Protein AF-A0A150R0M4-F1 (afdb_monomer_lite)

Secondary structure (DSSP, 8-state):
---HHHHHHHHTSTT--TTB--TT--STTHHHHHHHHHHHHHHHHHSTTGGGS-EEE---BS--TTSS-B-HHHHS-S--EE-TTS-EEESSHHHHSSSS-TTS-TTTTTS---TTS--TT-SSTTS------EEE--B-TTSSB--TTTTHHHHB---SSSTT---EEEESS--------SS--TT-SS-SEE-S-SB---B-S---SPPTT--BTTTTTEEEEE-EEES--

Foldseek 3Di:
DADLVLQCVQCVHNLGQFLAQLSPPDDFQSQFVSVQQSLLVLLCVLPNPRSVFRKGWQAWAPQHNVGHTGFSLVPFAFDQFAAPVRWTQEHGLVQPLDLFRVPTDPVQRQFPDHNNRHGQQCNDVVDHGWFAFWEFRCAASSRGHPDNLQRQNSSRDQDQDCPSHFHFTATSGADDDDDDDDRAGRSGRRGHGTAQAGHRHAGTHCPAQADPSGHTRHRHGHRHHTDMHGNVD

Sequence (233 aa):
MTSLAAMRELSGSQDGFGGDLRFGETGAGAGLRGADKICATIAEKSMPGAGSKTWRAFLSAAAGEDGKQVDAIDRIGEGPWYDRLGRLVASNKDELIGERPSGADDAIADDLPNEDGVPNQQPDPSQPKVDNHDTLTGSNQQGRLSGPTATCNDWTSASGDRSSGKPRLGHSWPRNFGGGGGDFNMAHWMSAHDAAGCSPSVNLVDAGGPQQGATGVGSGGGYGGIYCFALTP

pLDDT: mean 94.26, std 8.08, range [46.19, 98.94]

Structure (mmCIF, N/CA/C/O backbone):
data_AF-A0A150R0M4-F1
#
_entry.id   AF-A0A150R0M4-F1
#
loop_
_atom_site.group_PDB
_atom_site.id
_atom_site.type_symbol
_atom_site.label_atom_id
_atom_site.label_alt_id
_atom_site.label_comp_id
_atom_site.label_asym_id
_atom_site.label_entity_id
_atom_site.label_seq_id
_atom_site.pdbx_PDB_ins_code
_atom_site.Cartn_x
_atom_site.Cartn_y
_atom_site.Cartn_z
_atom_site.occupancy
_atom_site.B_iso_or_equiv
_atom_site.auth_seq_id
_atom_site.auth_comp_id
_atom_site.auth_asym_id
_atom_site.auth_atom_id
_atom_site.pdbx_PDB_model_num
ATOM 1 N N . MET A 1 1 ? -0.094 -3.551 -6.721 1.00 94.06 1 MET A N 1
ATOM 2 C CA . MET A 1 1 ? 0.352 -2.387 -5.915 1.00 94.06 1 MET A CA 1
ATOM 3 C C . MET A 1 1 ? -0.225 -1.117 -6.513 1.00 94.06 1 MET A C 1
ATOM 5 O O . MET A 1 1 ? -0.672 -1.186 -7.644 1.00 94.06 1 MET A O 1
ATOM 9 N N . THR A 1 2 ? -0.241 0.002 -5.796 1.00 97.69 2 THR A N 1
ATOM 10 C CA . THR A 1 2 ? -0.550 1.325 -6.361 1.00 97.69 2 THR A CA 1
ATOM 11 C C . THR A 1 2 ? 0.706 2.009 -6.900 1.00 97.69 2 THR A C 1
ATOM 13 O O . THR A 1 2 ? 1.752 1.921 -6.269 1.00 97.69 2 THR A O 1
ATOM 16 N N . SER A 1 3 ? 0.617 2.707 -8.032 1.00 97.06 3 SER A N 1
ATOM 17 C CA . SER A 1 3 ? 1.719 3.448 -8.643 1.00 97.06 3 SER A CA 1
ATOM 18 C C . SER A 1 3 ? 1.899 4.819 -7.999 1.00 97.06 3 SER A C 1
ATOM 20 O O . SER A 1 3 ? 0.957 5.422 -7.477 1.00 97.06 3 SER A O 1
ATOM 22 N N . LEU A 1 4 ? 3.102 5.385 -8.110 1.00 96.50 4 LEU A N 1
ATOM 23 C CA . LEU A 1 4 ? 3.363 6.754 -7.665 1.00 96.50 4 LEU A CA 1
ATOM 24 C C . LEU A 1 4 ? 2.461 7.775 -8.374 1.00 96.50 4 LEU A C 1
ATOM 26 O O . LEU A 1 4 ? 2.031 8.744 -7.752 1.00 96.50 4 LEU A O 1
ATOM 30 N N . ALA A 1 5 ? 2.166 7.568 -9.661 1.00 96.88 5 ALA A N 1
ATOM 31 C CA . ALA A 1 5 ? 1.299 8.461 -10.424 1.00 96.88 5 ALA A CA 1
ATOM 32 C C . ALA A 1 5 ? -0.110 8.505 -9.817 1.00 96.88 5 ALA A C 1
ATOM 34 O O . ALA A 1 5 ? -0.606 9.588 -9.504 1.00 96.88 5 ALA A O 1
ATOM 35 N N . ALA A 1 6 ? -0.705 7.339 -9.558 1.00 98.12 6 ALA A N 1
ATOM 36 C CA . ALA A 1 6 ? -2.019 7.248 -8.939 1.00 98.12 6 ALA A CA 1
ATOM 37 C C . ALA A 1 6 ? -2.027 7.785 -7.500 1.00 98.12 6 ALA A C 1
ATOM 39 O O . ALA A 1 6 ? -2.938 8.522 -7.121 1.00 98.12 6 ALA A O 1
ATOM 40 N N . MET A 1 7 ? -0.992 7.479 -6.708 1.00 98.44 7 MET A N 1
ATOM 41 C CA . MET A 1 7 ? -0.885 7.973 -5.332 1.00 98.44 7 MET A CA 1
ATOM 42 C C . MET A 1 7 ? -0.780 9.500 -5.275 1.00 98.44 7 MET A C 1
ATOM 44 O O . MET A 1 7 ? -1.434 10.111 -4.434 1.00 98.44 7 MET A O 1
ATOM 48 N N . ARG A 1 8 ? -0.017 10.128 -6.181 1.00 98.50 8 ARG A N 1
ATOM 49 C CA . ARG A 1 8 ? 0.080 11.595 -6.289 1.00 98.50 8 ARG A CA 1
ATOM 50 C C . ARG A 1 8 ? -1.222 12.235 -6.729 1.00 98.50 8 ARG A C 1
ATOM 52 O O . ARG A 1 8 ? -1.618 13.279 -6.215 1.00 98.50 8 ARG A O 1
ATOM 59 N N . GLU A 1 9 ? -1.867 11.626 -7.713 1.00 98.56 9 GLU A N 1
ATOM 60 C CA . GLU A 1 9 ? -3.102 12.155 -8.262 1.00 98.56 9 GLU A CA 1
ATOM 61 C C . GLU A 1 9 ? -4.223 12.137 -7.220 1.00 98.56 9 GLU A C 1
ATOM 63 O O . GLU A 1 9 ? -4.885 13.152 -7.017 1.00 98.56 9 GLU A O 1
ATOM 68 N N . LEU A 1 10 ? -4.415 11.008 -6.530 1.00 98.69 10 LEU A N 1
ATOM 69 C CA . LEU A 1 10 ? -5.486 10.876 -5.545 1.00 98.69 10 LEU A CA 1
ATOM 70 C C . LEU A 1 10 ? -5.203 11.639 -4.246 1.00 98.69 10 LEU A C 1
ATOM 72 O O . LEU A 1 10 ? -6.152 12.089 -3.604 1.00 98.69 10 LEU A O 1
ATOM 76 N N . SER A 1 11 ? -3.936 11.808 -3.855 1.00 98.44 11 SER A N 1
ATOM 77 C CA . SER A 1 11 ? -3.588 12.620 -2.682 1.00 98.44 11 SER A CA 1
ATOM 78 C C . SER A 1 11 ? -3.612 14.123 -2.966 1.00 98.44 11 SER A C 1
ATOM 80 O O . SER A 1 11 ? -3.690 14.921 -2.033 1.00 98.44 11 SER A O 1
ATOM 82 N N . GLY A 1 12 ? -3.507 14.526 -4.238 1.00 98.19 12 GLY A N 1
ATOM 83 C CA . GLY A 1 12 ? -3.286 15.920 -4.625 1.00 98.19 12 GLY A CA 1
ATOM 84 C C . GLY A 1 12 ? -1.903 16.455 -4.226 1.00 98.19 12 GLY A C 1
ATOM 85 O O . GLY A 1 12 ? -1.706 17.669 -4.196 1.00 98.19 12 GLY A O 1
ATOM 86 N N . SER A 1 13 ? -0.946 15.577 -3.909 1.00 97.94 13 SER A N 1
ATOM 87 C CA . SER A 1 13 ? 0.395 15.920 -3.423 1.00 97.94 13 SER A CA 1
ATOM 88 C C . SER A 1 13 ? 1.477 15.207 -4.227 1.00 97.94 13 SER A C 1
ATOM 90 O O . SER A 1 13 ? 1.357 14.026 -4.540 1.00 97.94 13 SER A O 1
ATOM 92 N N . GLN A 1 14 ? 2.592 15.893 -4.497 1.00 97.94 14 GLN A N 1
ATOM 93 C CA . GLN A 1 14 ? 3.764 15.273 -5.134 1.00 97.94 14 GLN A CA 1
ATOM 94 C C . GLN A 1 14 ? 4.452 14.229 -4.245 1.00 97.94 14 GLN A C 1
ATOM 96 O O . GLN A 1 14 ? 5.188 13.386 -4.763 1.00 97.94 14 GLN A O 1
ATOM 101 N N . ASP A 1 15 ? 4.163 14.243 -2.946 1.00 97.62 15 ASP A N 1
ATOM 102 C CA . ASP A 1 15 ? 4.755 13.341 -1.960 1.00 97.62 15 ASP A CA 1
ATOM 103 C C . ASP A 1 15 ? 3.826 12.174 -1.573 1.00 97.62 15 ASP A C 1
ATOM 105 O O . ASP A 1 15 ? 4.134 11.403 -0.666 1.00 97.62 15 ASP A O 1
ATOM 109 N N . GLY A 1 16 ? 2.683 12.029 -2.258 1.00 98.00 16 GLY A N 1
ATOM 110 C CA . GLY A 1 16 ? 1.702 10.981 -1.972 1.00 98.00 16 GLY A CA 1
ATOM 111 C C . GLY A 1 16 ? 0.889 11.256 -0.704 1.00 98.00 16 GLY A C 1
ATOM 112 O O . GLY A 1 16 ? 0.674 12.410 -0.334 1.00 98.00 16 GLY A O 1
ATOM 113 N N . PHE A 1 17 ? 0.384 10.193 -0.074 1.00 98.50 17 PHE A N 1
ATOM 114 C CA . PHE A 1 17 ? -0.480 10.274 1.113 1.00 98.50 17 PHE A CA 1
ATOM 115 C C . PHE A 1 17 ? 0.288 10.285 2.445 1.00 98.50 17 PHE A C 1
ATOM 117 O O . PHE A 1 17 ? -0.231 10.753 3.458 1.00 98.50 17 PHE A O 1
ATOM 124 N N . GLY A 1 18 ? 1.516 9.757 2.475 1.00 98.00 18 GLY A N 1
ATOM 125 C CA . GLY A 1 18 ? 2.156 9.410 3.744 1.00 98.00 18 GLY A CA 1
ATOM 126 C C . GLY A 1 18 ? 1.411 8.269 4.444 1.00 98.00 18 GLY A C 1
ATOM 127 O O . GLY A 1 18 ? 0.932 7.340 3.799 1.00 98.00 18 GLY A O 1
ATOM 128 N N . GLY A 1 19 ? 1.305 8.351 5.768 1.00 98.12 19 GLY A N 1
ATOM 129 C CA . GLY A 1 19 ? 0.540 7.415 6.590 1.00 98.12 19 GLY A CA 1
ATOM 130 C C . GLY A 1 19 ? -0.952 7.737 6.721 1.00 98.12 19 GLY A C 1
ATOM 131 O O . GLY A 1 19 ? -1.662 6.961 7.350 1.00 98.12 19 GLY A O 1
ATOM 132 N N . ASP A 1 20 ? -1.454 8.847 6.169 1.00 98.56 20 ASP A N 1
ATOM 133 C CA . ASP A 1 20 ? -2.879 9.203 6.235 1.00 98.56 20 ASP A CA 1
ATOM 134 C C . ASP A 1 20 ? -3.608 8.765 4.964 1.00 98.56 20 ASP A C 1
ATOM 136 O O . ASP A 1 20 ? -3.632 9.466 3.953 1.00 98.56 20 ASP A O 1
ATOM 140 N N . LEU A 1 21 ? -4.224 7.588 5.026 1.00 98.88 21 LEU A N 1
ATOM 1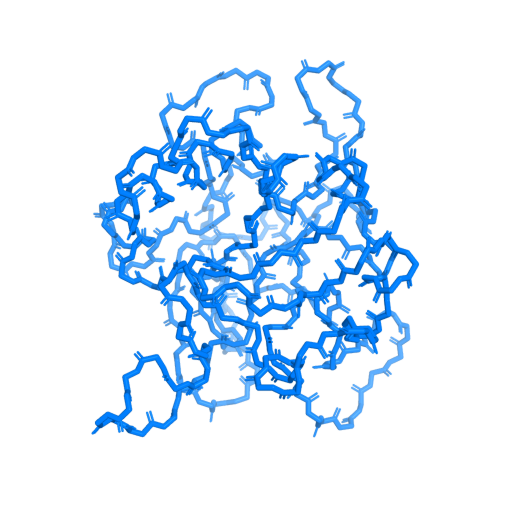41 C CA . LEU A 1 21 ? -4.896 6.964 3.890 1.00 98.88 21 LEU A CA 1
ATOM 142 C C . LEU A 1 21 ? -6.407 7.207 3.894 1.00 98.88 21 LEU A C 1
ATOM 144 O O . LEU A 1 21 ? -7.128 6.553 3.147 1.00 98.88 21 LEU A O 1
ATOM 148 N N . ARG A 1 22 ? -6.915 8.147 4.704 1.00 98.75 22 ARG A N 1
ATOM 149 C CA . ARG A 1 22 ? -8.363 8.348 4.896 1.00 98.75 22 ARG A CA 1
ATOM 150 C C . ARG A 1 22 ? -9.133 8.664 3.617 1.00 98.75 22 ARG A C 1
ATOM 152 O O . ARG A 1 22 ? -10.301 8.318 3.538 1.00 98.75 22 ARG A O 1
ATOM 159 N N . PHE A 1 23 ? -8.533 9.330 2.630 1.00 98.50 23 PHE A N 1
ATOM 160 C CA . PHE A 1 23 ? -9.142 9.592 1.313 1.00 98.50 23 PHE A CA 1
ATOM 161 C C . PHE A 1 23 ? -10.638 10.006 1.357 1.00 98.50 23 PHE A C 1
ATOM 163 O O . PHE A 1 23 ? -11.530 9.431 0.721 1.00 98.50 23 PHE A O 1
ATOM 170 N N . GLY A 1 24 ? -10.922 11.025 2.174 1.00 97.62 24 GLY A N 1
ATOM 171 C CA . GLY A 1 24 ? -12.265 11.580 2.373 1.00 97.62 24 GLY A CA 1
ATOM 172 C C . GLY A 1 24 ? -13.159 10.815 3.358 1.00 97.62 24 GLY A C 1
ATOM 173 O O . GLY A 1 24 ? -14.264 11.271 3.637 1.00 97.62 24 GLY A O 1
ATOM 174 N N . GLU A 1 25 ? -12.703 9.691 3.908 1.00 98.69 25 GLU A N 1
ATOM 175 C CA . GLU A 1 25 ? -13.377 8.971 4.987 1.00 98.69 25 GLU A CA 1
ATOM 176 C C . GLU A 1 25 ? -13.132 9.637 6.349 1.00 98.69 25 GLU A C 1
ATOM 178 O O . GLU A 1 25 ? -12.080 10.220 6.619 1.00 98.69 25 GLU A O 1
ATOM 183 N N . THR A 1 26 ? -14.114 9.533 7.246 1.00 98.19 26 THR A N 1
ATOM 184 C CA . THR A 1 26 ? -14.049 10.089 8.608 1.00 98.19 26 THR A CA 1
ATOM 185 C C . THR A 1 26 ? -14.600 9.100 9.638 1.00 98.19 26 THR A C 1
ATOM 187 O O . THR A 1 26 ? -15.308 8.159 9.286 1.00 98.19 26 THR A O 1
ATOM 190 N N . GLY A 1 27 ? -14.267 9.284 10.919 1.00 97.94 27 GLY A N 1
ATOM 191 C CA . GLY A 1 27 ? -14.736 8.421 12.013 1.00 97.94 27 GLY A CA 1
ATOM 192 C C . GLY A 1 27 ? -13.906 7.148 12.228 1.00 97.94 27 GLY A C 1
ATOM 193 O O . GLY A 1 27 ? -12.781 7.033 11.741 1.00 97.94 27 GLY A O 1
ATOM 194 N N . ALA A 1 28 ? -14.454 6.202 12.998 1.00 98.12 28 ALA A N 1
ATOM 195 C CA . ALA A 1 28 ? -13.790 4.938 13.335 1.00 98.12 28 ALA A CA 1
ATOM 196 C C . ALA A 1 28 ? -13.389 4.174 12.065 1.00 98.12 28 ALA A C 1
ATOM 198 O O . ALA A 1 28 ? -14.173 4.139 11.124 1.00 98.12 28 ALA A O 1
ATOM 199 N N . GLY A 1 29 ? -12.183 3.601 12.009 1.00 98.12 29 GLY A N 1
ATOM 200 C CA . GLY A 1 29 ? -11.693 2.839 10.850 1.00 98.12 29 GLY A CA 1
ATOM 201 C C . GLY A 1 29 ? -11.481 3.639 9.554 1.00 98.12 29 GLY A C 1
ATOM 202 O O . GLY A 1 29 ? -11.287 3.036 8.499 1.00 98.12 29 GLY A O 1
ATOM 203 N N . ALA A 1 30 ? -11.507 4.979 9.601 1.00 98.75 30 ALA A N 1
ATOM 204 C CA . ALA A 1 30 ? -11.405 5.817 8.403 1.00 98.75 30 ALA A CA 1
ATOM 205 C C . ALA A 1 30 ? -10.129 5.578 7.583 1.00 98.75 30 ALA A C 1
ATOM 207 O O . ALA A 1 30 ? -10.193 5.645 6.361 1.00 98.75 30 ALA A O 1
ATOM 208 N N . GLY A 1 31 ? -8.992 5.276 8.220 1.00 98.81 31 GLY A N 1
ATOM 209 C CA . GLY A 1 31 ? -7.750 4.992 7.498 1.00 98.81 31 GLY A CA 1
ATOM 210 C C . GLY A 1 31 ? -7.856 3.745 6.616 1.00 98.81 31 GLY A C 1
ATOM 211 O O . GLY A 1 31 ? -7.530 3.797 5.433 1.00 98.81 31 GLY A O 1
ATOM 212 N N . LEU A 1 32 ? -8.409 2.646 7.145 1.00 98.88 32 LEU A N 1
ATOM 213 C CA . LEU A 1 32 ? -8.614 1.414 6.374 1.00 98.88 32 LEU A CA 1
ATOM 214 C C . LEU A 1 32 ? -9.685 1.558 5.291 1.00 98.88 32 LEU A C 1
ATOM 216 O O . LEU A 1 32 ? -9.460 1.129 4.161 1.00 98.88 32 LEU A O 1
ATOM 220 N N . ARG A 1 33 ? -10.832 2.176 5.605 1.00 98.81 33 ARG A N 1
ATOM 221 C CA . ARG A 1 33 ? -11.870 2.431 4.592 1.00 98.81 33 ARG A CA 1
ATOM 222 C C . ARG A 1 33 ? -11.363 3.336 3.476 1.00 98.81 33 ARG A C 1
ATOM 224 O O . ARG A 1 33 ? -11.661 3.099 2.308 1.00 98.81 33 ARG A O 1
ATOM 231 N N . GLY A 1 34 ? -10.587 4.354 3.833 1.00 98.94 34 GLY A N 1
ATOM 232 C CA . GLY A 1 34 ? -9.961 5.256 2.882 1.00 98.94 34 GLY A CA 1
ATOM 233 C C . GLY A 1 34 ? -8.977 4.530 1.974 1.00 98.94 34 GLY A C 1
ATOM 234 O O . GLY A 1 34 ? -9.066 4.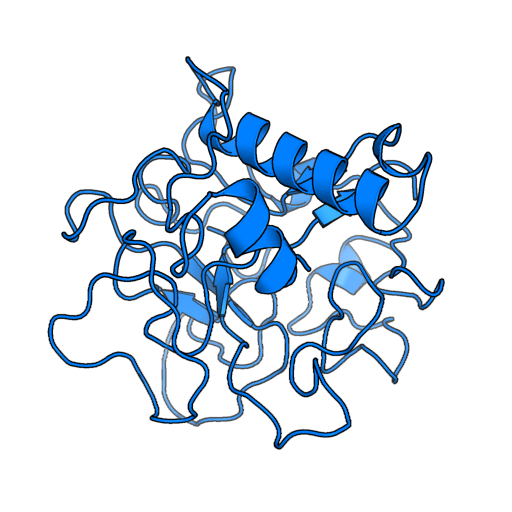662 0.756 1.00 98.94 34 GLY A O 1
ATOM 235 N N . ALA A 1 35 ? -8.122 3.675 2.538 1.00 98.94 35 ALA A N 1
ATOM 236 C CA . ALA A 1 35 ? -7.205 2.841 1.767 1.00 98.94 35 ALA A CA 1
ATOM 237 C C . ALA A 1 35 ? -7.941 1.884 0.809 1.00 98.94 35 ALA A C 1
ATOM 239 O O . ALA A 1 35 ? -7.559 1.754 -0.354 1.00 98.94 35 ALA A O 1
ATOM 240 N N . ASP A 1 36 ? -9.042 1.268 1.248 1.00 98.88 36 ASP A N 1
ATOM 241 C CA . ASP A 1 36 ? -9.883 0.419 0.392 1.00 98.88 36 ASP A CA 1
ATOM 242 C C . ASP A 1 36 ? -10.510 1.223 -0.761 1.00 98.88 36 ASP A C 1
ATOM 244 O O . ASP A 1 36 ? -10.563 0.766 -1.906 1.00 98.88 36 ASP A O 1
ATOM 248 N N . LYS A 1 37 ? -10.937 2.458 -0.484 1.00 98.88 37 LYS A N 1
ATOM 249 C CA . LYS A 1 37 ? -11.484 3.385 -1.479 1.00 98.88 37 LYS A CA 1
ATOM 250 C C . LYS A 1 37 ? -10.426 3.893 -2.457 1.00 98.88 37 LYS A C 1
ATOM 252 O O . LYS A 1 37 ? -10.737 4.038 -3.640 1.00 98.88 37 LYS A O 1
ATOM 257 N N . ILE A 1 38 ? -9.188 4.115 -2.006 1.00 98.94 38 ILE A N 1
ATOM 258 C CA . ILE A 1 38 ? -8.033 4.364 -2.882 1.00 98.94 38 ILE A CA 1
ATOM 259 C C . ILE A 1 38 ? -7.894 3.186 -3.851 1.00 98.94 38 ILE A C 1
ATOM 261 O O . ILE A 1 38 ? -7.919 3.398 -5.061 1.00 98.94 38 ILE A O 1
ATOM 265 N N . CYS A 1 39 ? -7.851 1.949 -3.342 1.00 98.88 39 CYS A N 1
ATOM 266 C CA . CYS A 1 39 ? -7.752 0.751 -4.176 1.00 98.88 39 CYS A CA 1
ATOM 267 C C . CYS A 1 39 ? -8.870 0.656 -5.226 1.00 98.88 39 CYS A C 1
ATOM 269 O O . CYS A 1 39 ? -8.580 0.462 -6.405 1.00 98.88 39 CYS A O 1
ATOM 271 N N . ALA A 1 40 ? -10.133 0.845 -4.832 1.00 98.69 40 ALA A N 1
ATOM 272 C CA . ALA A 1 40 ? -11.262 0.789 -5.763 1.00 98.69 40 ALA A CA 1
ATOM 273 C C . ALA A 1 40 ? -11.215 1.905 -6.821 1.00 98.69 40 ALA A C 1
ATOM 275 O O . ALA A 1 40 ? -11.506 1.665 -7.992 1.00 98.69 40 ALA A O 1
ATOM 276 N N . THR A 1 41 ? -10.806 3.115 -6.426 1.00 98.88 41 THR A N 1
ATOM 277 C CA . THR A 1 41 ? -10.680 4.259 -7.343 1.00 98.88 41 THR A CA 1
ATOM 278 C C . THR A 1 41 ? -9.585 4.016 -8.374 1.00 98.88 41 THR A C 1
ATOM 280 O O . THR A 1 41 ? -9.795 4.248 -9.560 1.00 98.88 41 THR A O 1
ATOM 283 N N . ILE A 1 42 ? -8.424 3.527 -7.941 1.00 98.75 42 ILE A N 1
ATOM 284 C CA . ILE A 1 42 ? -7.303 3.222 -8.837 1.00 98.75 42 ILE A CA 1
ATOM 285 C C . ILE A 1 42 ? -7.674 2.083 -9.789 1.00 98.75 42 ILE A C 1
ATOM 287 O O . ILE A 1 42 ? -7.433 2.194 -10.990 1.00 98.75 42 ILE A O 1
ATOM 291 N N . ALA A 1 43 ? -8.324 1.032 -9.281 1.00 98.25 43 ALA A N 1
ATOM 292 C CA . ALA A 1 43 ? -8.791 -0.076 -10.104 1.00 98.25 43 ALA A CA 1
ATOM 293 C C . ALA A 1 43 ? -9.740 0.391 -11.216 1.00 98.25 43 ALA A C 1
ATOM 295 O O . ALA A 1 43 ? -9.531 0.033 -12.371 1.00 98.25 43 ALA A O 1
ATOM 296 N N . GLU A 1 44 ? -10.730 1.233 -10.894 1.00 98.25 44 GLU A N 1
ATOM 297 C CA . GLU A 1 44 ? -11.655 1.798 -11.888 1.00 98.25 44 GLU A CA 1
ATOM 298 C C . GLU A 1 44 ? -10.931 2.598 -12.975 1.00 98.25 44 GLU A C 1
ATOM 300 O O . GLU A 1 44 ? -11.292 2.538 -14.149 1.00 98.25 44 GLU A O 1
ATOM 305 N N . LYS A 1 45 ? -9.893 3.345 -12.595 1.00 98.06 45 LYS A N 1
ATOM 306 C CA . LYS A 1 45 ? -9.138 4.184 -13.530 1.00 98.06 45 LYS A CA 1
ATOM 307 C C . LYS A 1 45 ? -8.220 3.376 -14.440 1.00 98.06 45 LYS A C 1
ATOM 309 O O . LYS A 1 45 ? -8.126 3.699 -15.621 1.00 98.06 45 LYS A O 1
ATOM 314 N N . SER A 1 46 ? -7.576 2.334 -13.915 1.00 96.62 46 SER A N 1
ATOM 315 C CA . SER A 1 46 ? -6.733 1.427 -14.709 1.00 96.62 46 SER A CA 1
ATOM 316 C C . SER A 1 46 ? -7.561 0.493 -15.609 1.00 96.62 46 SER A C 1
ATOM 318 O O . SER A 1 46 ? -7.156 0.121 -16.719 1.00 96.62 46 SER A O 1
ATOM 320 N N . MET A 1 47 ? -8.752 0.096 -15.156 1.00 95.62 47 MET A N 1
ATOM 321 C CA . MET A 1 47 ? -9.687 -0.720 -15.923 1.00 95.62 47 MET A CA 1
ATOM 322 C C . MET A 1 47 ? -11.133 -0.321 -15.590 1.00 95.62 47 MET A C 1
ATOM 324 O O . MET A 1 47 ? -11.632 -0.700 -14.528 1.00 95.62 47 MET A O 1
ATOM 328 N N . PRO A 1 48 ? -11.845 0.365 -16.505 1.00 96.75 48 PRO A N 1
ATOM 329 C CA . PRO A 1 48 ? -13.244 0.724 -16.292 1.00 96.75 48 PRO A CA 1
ATOM 330 C C . PRO A 1 48 ? -14.106 -0.484 -15.906 1.00 96.75 48 PRO A C 1
ATOM 332 O O . PRO A 1 48 ? -14.045 -1.537 -16.543 1.00 96.75 48 PRO A O 1
ATOM 335 N N . GLY A 1 49 ? -14.903 -0.328 -14.852 1.00 95.81 49 GLY A N 1
ATOM 336 C CA . GLY A 1 49 ? -15.717 -1.373 -14.235 1.00 95.81 49 GLY A CA 1
ATOM 337 C C . GLY A 1 49 ? -15.013 -2.176 -13.137 1.00 95.81 49 GLY A C 1
ATOM 338 O O . GLY A 1 49 ? -15.701 -2.782 -12.309 1.00 95.81 49 GLY A O 1
ATOM 339 N N . ALA A 1 50 ? -13.678 -2.185 -13.062 1.00 96.25 50 ALA A N 1
ATOM 340 C CA . ALA A 1 50 ? -12.964 -2.948 -12.038 1.00 96.25 50 ALA A CA 1
ATOM 341 C C . ALA A 1 50 ? -13.159 -2.378 -10.625 1.00 96.25 50 ALA A C 1
ATOM 343 O O . ALA A 1 50 ? -13.068 -3.133 -9.654 1.00 96.25 50 ALA A O 1
ATOM 344 N N . GLY A 1 51 ? -13.506 -1.094 -10.480 1.00 96.69 51 GLY A N 1
ATOM 345 C CA . GLY A 1 51 ? -13.816 -0.485 -9.184 1.00 96.69 51 GLY A CA 1
ATOM 346 C C . GLY A 1 51 ? -15.102 -1.008 -8.543 1.00 96.69 51 GLY A C 1
ATOM 347 O O . GLY A 1 51 ? -15.305 -0.818 -7.348 1.00 96.69 51 GLY A O 1
ATOM 348 N N . SER A 1 52 ? -15.955 -1.702 -9.308 1.00 95.94 52 SER A N 1
ATOM 349 C CA . SER A 1 52 ? -17.175 -2.338 -8.790 1.00 95.94 52 SER A CA 1
ATOM 350 C C . SER A 1 52 ? -16.907 -3.573 -7.919 1.00 95.94 52 SER A C 1
ATOM 352 O O . SER A 1 52 ? -17.779 -3.987 -7.152 1.00 95.94 52 SER A O 1
ATOM 354 N N . LYS A 1 53 ? -15.706 -4.163 -8.011 1.00 96.19 53 LYS A N 1
ATOM 355 C CA . LYS A 1 53 ? -15.270 -5.250 -7.126 1.00 96.19 53 LYS A CA 1
ATOM 356 C C . LYS A 1 53 ? -15.102 -4.731 -5.700 1.00 96.19 53 LYS A C 1
ATOM 358 O O . LYS A 1 53 ? -14.835 -3.556 -5.464 1.00 96.19 53 LYS A O 1
ATOM 363 N N . THR A 1 54 ? -15.196 -5.627 -4.721 1.00 97.75 54 THR A N 1
ATOM 364 C CA . THR A 1 54 ? -14.804 -5.275 -3.353 1.00 97.75 54 THR A CA 1
ATOM 365 C C . THR A 1 54 ? -13.286 -5.335 -3.231 1.00 97.75 54 THR A C 1
ATOM 367 O O . THR A 1 54 ? -12.697 -6.417 -3.267 1.00 97.75 54 THR A O 1
ATOM 370 N N . TRP A 1 55 ? -12.668 -4.166 -3.085 1.00 98.31 55 TRP A N 1
ATOM 371 C CA . TRP A 1 55 ? -11.227 -4.011 -2.921 1.00 98.31 55 TRP A CA 1
ATOM 372 C C . TRP A 1 55 ? -10.839 -3.862 -1.458 1.00 98.31 55 TRP A C 1
ATOM 374 O O . TRP A 1 55 ? -11.544 -3.223 -0.676 1.00 98.31 55 TRP A O 1
ATOM 384 N N . ARG A 1 56 ? -9.694 -4.442 -1.107 1.00 98.62 56 ARG A N 1
ATOM 385 C CA . ARG A 1 56 ? -9.077 -4.335 0.211 1.00 98.62 56 ARG A CA 1
ATOM 386 C C . ARG A 1 56 ? -7.616 -3.965 0.066 1.00 98.62 56 ARG A C 1
ATOM 388 O O . ARG A 1 56 ? -6.866 -4.650 -0.630 1.00 98.62 56 ARG A O 1
ATOM 395 N N . ALA A 1 57 ? -7.213 -2.899 0.741 1.00 98.88 57 ALA A N 1
ATOM 396 C CA . ALA A 1 57 ? -5.809 -2.608 0.954 1.00 98.88 57 ALA A CA 1
ATOM 397 C C . ALA A 1 57 ? -5.222 -3.653 1.916 1.00 98.88 57 ALA A C 1
ATOM 399 O O . ALA A 1 57 ? -5.820 -3.937 2.957 1.00 98.88 57 ALA A O 1
ATOM 400 N N . PHE A 1 58 ? -4.053 -4.212 1.603 1.00 98.81 58 PHE A N 1
ATOM 401 C CA . PHE A 1 58 ? -3.350 -5.144 2.492 1.00 98.81 58 PHE A CA 1
ATOM 402 C C . PHE A 1 58 ? -2.680 -4.376 3.637 1.00 98.81 58 PHE A C 1
ATOM 404 O O . PHE A 1 58 ? -1.481 -4.113 3.627 1.00 98.81 58 PHE A O 1
ATOM 411 N N . LEU A 1 59 ? -3.489 -3.954 4.605 1.00 98.88 59 LEU A N 1
ATOM 412 C CA . LEU A 1 59 ? -3.059 -3.156 5.747 1.00 98.88 59 LEU A CA 1
ATOM 413 C C . LEU A 1 59 ? -3.651 -3.724 7.033 1.00 98.88 59 LEU A C 1
ATOM 415 O O . LEU A 1 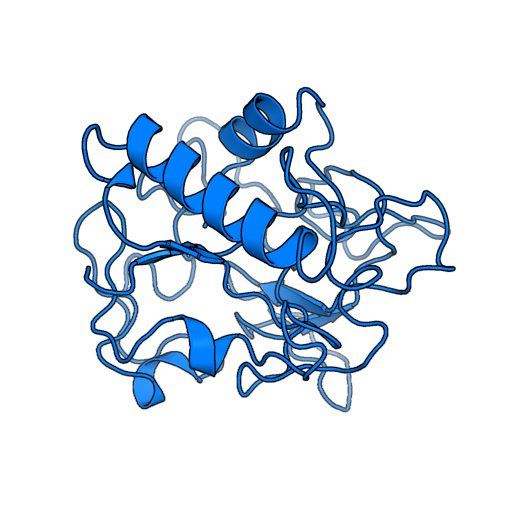59 ? -4.863 -3.953 7.109 1.00 98.88 59 LEU A O 1
ATOM 419 N N . SER A 1 60 ? -2.798 -3.912 8.036 1.00 98.88 60 SER A N 1
ATOM 420 C CA . SER A 1 60 ? -3.225 -4.197 9.406 1.00 98.88 60 SER A CA 1
ATOM 421 C C . SER A 1 60 ? -3.505 -2.892 10.158 1.00 98.88 60 SER A C 1
ATOM 423 O O . SER A 1 60 ? -2.967 -1.844 9.803 1.00 98.88 60 SER A O 1
ATOM 425 N N . ALA A 1 61 ? -4.336 -2.938 11.197 1.00 98.75 61 ALA A N 1
ATOM 426 C CA . ALA A 1 61 ? -4.638 -1.805 12.076 1.00 98.75 61 ALA A CA 1
ATOM 427 C C . ALA A 1 61 ? -4.841 -2.276 13.522 1.00 98.75 61 ALA A C 1
ATOM 429 O O . ALA A 1 61 ? -5.335 -3.379 13.756 1.00 98.75 61 ALA A O 1
ATOM 430 N N . ALA A 1 62 ? -4.490 -1.434 14.491 1.00 98.25 62 ALA A N 1
ATOM 431 C CA . ALA A 1 62 ? -4.776 -1.661 15.902 1.00 98.25 62 ALA A CA 1
ATOM 432 C C . ALA A 1 62 ? -6.283 -1.599 16.189 1.00 98.25 62 ALA A C 1
ATOM 434 O O . ALA A 1 62 ? -6.774 -2.387 16.997 1.00 98.25 62 ALA A O 1
ATOM 435 N N . ALA A 1 63 ? -7.015 -0.716 15.503 1.00 97.69 63 ALA A N 1
ATOM 436 C CA . ALA A 1 63 ? -8.466 -0.628 15.581 1.00 97.69 63 ALA A CA 1
ATOM 437 C C . ALA A 1 63 ? -9.124 -0.412 14.205 1.00 97.69 63 ALA A C 1
ATOM 439 O O . ALA A 1 63 ? -8.864 0.562 13.496 1.00 97.69 63 ALA A O 1
ATOM 440 N N . GLY A 1 64 ? -10.033 -1.317 13.846 1.00 96.88 64 GLY A N 1
ATOM 441 C CA . GLY A 1 64 ? -10.966 -1.168 12.734 1.00 96.88 64 GLY A CA 1
ATOM 442 C C . GLY A 1 64 ? -12.221 -0.380 13.115 1.00 96.88 64 GLY A C 1
ATOM 443 O O . GLY A 1 64 ? -12.283 0.316 14.128 1.00 96.88 64 GLY A O 1
ATOM 444 N N . GLU A 1 65 ? -13.264 -0.507 12.295 1.00 97.62 65 GLU A N 1
ATOM 445 C CA . GLU A 1 65 ? -14.548 0.183 12.501 1.00 97.62 65 GLU A CA 1
ATOM 446 C C . GLU A 1 65 ? -15.253 -0.230 13.798 1.00 97.62 65 GLU A C 1
ATOM 448 O O . GLU A 1 65 ? -15.925 0.585 14.427 1.00 97.62 65 GLU A O 1
ATOM 453 N N . ASP A 1 66 ? -15.070 -1.483 14.217 1.00 97.25 66 ASP A N 1
ATOM 454 C CA . ASP A 1 66 ? -15.623 -2.044 15.451 1.00 97.25 66 ASP A CA 1
ATOM 455 C C . ASP A 1 66 ? -14.689 -1.881 16.664 1.00 97.25 66 ASP A C 1
ATOM 457 O O . ASP A 1 66 ? -14.973 -2.406 17.742 1.00 97.25 66 ASP A O 1
ATOM 461 N N . GLY A 1 67 ? -13.572 -1.167 16.491 1.00 96.75 67 GLY A N 1
ATOM 462 C CA . GLY A 1 67 ? -12.568 -0.940 17.525 1.00 96.75 67 GLY A CA 1
ATOM 463 C C . GLY A 1 67 ? -11.658 -2.136 17.813 1.00 96.75 67 GLY A C 1
ATOM 464 O O . GLY A 1 67 ? -10.856 -2.056 18.741 1.00 96.75 67 GLY A O 1
ATOM 465 N N . LYS A 1 68 ? -11.766 -3.242 17.065 1.00 97.94 68 LYS A N 1
ATOM 466 C CA . LYS A 1 68 ? -10.895 -4.413 17.240 1.00 97.94 68 LYS A CA 1
ATOM 467 C C . LYS A 1 68 ? -9.689 -4.358 16.314 1.00 97.94 68 LYS A C 1
ATOM 469 O O . LYS A 1 68 ? -9.729 -3.712 15.269 1.00 97.94 68 LYS A O 1
ATOM 474 N N . GLN A 1 69 ? -8.644 -5.093 16.685 1.00 98.50 69 GLN A N 1
ATOM 475 C CA . GLN A 1 69 ? -7.499 -5.330 15.814 1.00 98.50 69 GLN A CA 1
ATOM 476 C C . GLN A 1 69 ? -7.950 -5.909 14.472 1.00 98.50 69 GLN A C 1
ATOM 478 O O . GLN A 1 69 ? -8.820 -6.780 14.412 1.00 98.50 69 GLN A O 1
ATOM 483 N N . VAL A 1 70 ? -7.311 -5.433 13.409 1.00 98.75 70 VAL A N 1
ATOM 484 C CA . VAL A 1 70 ? -7.502 -5.907 12.046 1.00 98.75 70 VAL A CA 1
ATOM 485 C C . VAL A 1 70 ? -6.170 -6.426 11.521 1.00 98.75 70 VAL A C 1
ATOM 487 O O . VAL A 1 70 ? -5.197 -5.677 11.448 1.00 98.75 70 VAL A O 1
ATOM 490 N N . ASP A 1 71 ? -6.150 -7.689 11.110 1.00 98.81 71 ASP A N 1
ATOM 491 C CA . ASP A 1 71 ? -5.011 -8.324 10.451 1.00 98.81 71 ASP A CA 1
ATOM 492 C C . ASP A 1 71 ? -5.210 -8.279 8.927 1.00 98.81 71 ASP A C 1
ATOM 494 O O . ASP A 1 71 ? -6.273 -8.646 8.424 1.00 98.81 71 ASP A O 1
ATOM 498 N N . ALA A 1 72 ? -4.204 -7.822 8.175 1.00 98.75 72 ALA A N 1
ATOM 499 C CA . ALA A 1 72 ? -4.289 -7.650 6.721 1.00 98.75 72 ALA A CA 1
ATOM 500 C C . ALA A 1 72 ? -4.682 -8.944 5.988 1.00 98.75 72 ALA A C 1
ATOM 502 O O . ALA A 1 72 ? -5.519 -8.911 5.081 1.00 98.75 72 ALA A O 1
ATOM 503 N N . ILE A 1 73 ? -4.121 -10.081 6.415 1.00 98.44 73 ILE A N 1
ATOM 504 C CA . ILE A 1 73 ? -4.357 -11.398 5.807 1.00 98.44 73 ILE A CA 1
ATOM 505 C C . ILE A 1 73 ? -5.825 -11.838 5.880 1.00 98.44 73 ILE A C 1
ATOM 507 O O . ILE A 1 73 ? -6.318 -12.513 4.977 1.00 98.44 73 ILE A O 1
ATOM 511 N N . ASP A 1 74 ? -6.556 -11.405 6.907 1.00 98.00 74 ASP A N 1
ATOM 512 C CA . ASP A 1 74 ? -7.961 -11.768 7.102 1.00 98.00 74 ASP A CA 1
ATOM 513 C C . ASP A 1 74 ? -8.905 -10.922 6.231 1.00 98.00 74 ASP A C 1
ATOM 515 O O . ASP A 1 74 ? -10.072 -11.269 6.046 1.00 98.00 74 ASP A O 1
ATOM 519 N N . ARG A 1 75 ? -8.411 -9.821 5.647 1.00 97.94 75 ARG A N 1
ATOM 520 C CA . ARG A 1 75 ? -9.229 -8.890 4.857 1.00 97.94 75 ARG A CA 1
ATOM 521 C C . ARG A 1 75 ? -9.351 -9.282 3.392 1.00 97.94 75 ARG A C 1
ATOM 523 O O . ARG A 1 75 ? -10.338 -8.912 2.770 1.00 97.94 75 ARG A O 1
ATOM 530 N N . ILE A 1 76 ? -8.368 -9.971 2.819 1.00 97.62 76 ILE A N 1
ATOM 531 C CA . ILE A 1 76 ? -8.191 -10.066 1.356 1.00 97.62 76 ILE A CA 1
ATOM 532 C C . ILE A 1 76 ? -8.890 -11.256 0.677 1.00 97.62 76 ILE A C 1
ATOM 534 O O . ILE A 1 76 ? -8.729 -11.457 -0.528 1.00 97.62 76 ILE A O 1
ATOM 538 N N . GLY A 1 77 ? -9.693 -12.022 1.419 1.00 96.12 77 GLY A N 1
ATOM 539 C CA . GLY A 1 77 ? -10.331 -13.246 0.923 1.00 96.12 77 GLY A CA 1
ATOM 540 C C . GLY A 1 77 ? -9.373 -14.439 0.904 1.00 96.12 77 GLY A C 1
ATOM 541 O O . GLY A 1 77 ? -8.349 -14.412 1.579 1.00 96.12 77 GLY A O 1
ATOM 542 N N . GLU A 1 78 ? -9.713 -15.484 0.148 1.00 95.81 78 GLU A N 1
ATOM 543 C CA . GLU A 1 78 ? -8.961 -16.756 0.110 1.00 95.81 78 GLU A CA 1
ATOM 544 C C . GLU A 1 78 ? -8.197 -16.993 -1.206 1.00 95.81 78 GLU A C 1
ATOM 546 O O . GLU A 1 78 ? -7.546 -18.023 -1.352 1.00 95.81 78 GLU A O 1
ATOM 551 N N . GLY A 1 79 ? -8.256 -16.054 -2.156 1.00 94.88 79 GLY A N 1
ATOM 552 C CA . GLY A 1 79 ? -7.677 -16.202 -3.496 1.00 94.88 79 GLY A CA 1
ATOM 553 C C . GLY A 1 79 ? -8.584 -16.975 -4.468 1.00 94.88 79 GLY A C 1
ATOM 554 O O . GLY A 1 79 ? -9.763 -17.194 -4.167 1.00 94.88 79 GLY A O 1
ATOM 555 N N . PRO A 1 80 ? -8.071 -17.368 -5.649 1.00 97.25 80 PRO A N 1
ATOM 556 C CA . PRO A 1 80 ? -6.748 -17.035 -6.198 1.00 97.25 80 PRO A CA 1
ATOM 557 C C . PRO A 1 80 ? -6.645 -15.556 -6.581 1.00 97.25 80 PRO A C 1
ATOM 559 O O . PRO A 1 80 ? -7.609 -15.003 -7.087 1.00 97.25 80 PRO A O 1
ATOM 562 N N . TRP A 1 81 ? -5.495 -14.909 -6.395 1.00 97.81 81 TRP A N 1
ATOM 563 C CA . TRP A 1 81 ? -5.302 -13.507 -6.789 1.00 97.81 81 TRP A CA 1
ATOM 564 C C . TRP A 1 81 ? -4.427 -13.381 -8.030 1.00 97.81 81 TRP A C 1
ATOM 566 O O . TRP A 1 81 ? -3.423 -14.079 -8.171 1.00 97.81 81 TRP A O 1
ATOM 576 N N . TYR A 1 82 ? -4.787 -12.432 -8.890 1.00 97.19 82 TYR A N 1
ATOM 577 C CA . TYR A 1 82 ? -4.095 -12.143 -10.139 1.00 97.19 82 TYR A CA 1
ATOM 578 C C . TYR A 1 82 ? -3.729 -10.668 -10.216 1.00 97.19 82 TYR A C 1
ATOM 580 O O . TYR A 1 82 ? -4.382 -9.813 -9.612 1.00 97.19 82 TYR A O 1
ATOM 588 N N . ASP A 1 83 ? -2.694 -10.372 -10.989 1.00 96.69 83 ASP A N 1
ATOM 589 C CA . ASP A 1 83 ? -2.387 -9.006 -11.369 1.00 96.69 83 ASP A CA 1
ATOM 590 C C . ASP A 1 83 ? -3.318 -8.489 -12.483 1.00 96.69 83 ASP A C 1
ATOM 592 O O . ASP A 1 83 ? -4.218 -9.174 -12.977 1.00 96.69 83 ASP A O 1
ATOM 596 N N . ARG A 1 84 ? -3.062 -7.258 -12.928 1.00 95.19 84 ARG A N 1
ATOM 597 C CA . ARG A 1 84 ? -3.811 -6.590 -13.996 1.00 95.19 84 ARG A CA 1
ATOM 598 C C . ARG A 1 84 ? -3.810 -7.324 -15.343 1.00 95.19 84 ARG A C 1
ATOM 600 O O . ARG A 1 84 ? -4.724 -7.104 -16.147 1.00 95.19 84 ARG A O 1
ATOM 607 N N . LEU A 1 85 ? -2.782 -8.124 -15.618 1.00 95.88 85 LEU A N 1
ATOM 608 C CA . LEU A 1 85 ? -2.588 -8.854 -16.871 1.00 95.88 85 LEU A CA 1
ATOM 609 C C . LEU A 1 85 ? -3.029 -10.322 -16.765 1.00 95.88 85 LEU A C 1
ATOM 611 O O . LEU A 1 85 ? -2.892 -11.063 -17.735 1.00 95.88 85 LEU A O 1
ATOM 615 N N . GLY A 1 86 ? -3.587 -10.734 -15.622 1.00 96.06 86 GLY A N 1
ATOM 616 C CA . GLY A 1 86 ? -4.040 -12.103 -15.381 1.00 96.06 86 GLY A CA 1
ATOM 617 C C . GLY A 1 86 ? -2.924 -13.066 -14.971 1.00 96.06 86 GLY A C 1
ATOM 618 O O . GLY A 1 86 ? -3.133 -14.277 -15.000 1.00 96.06 86 GLY A O 1
ATOM 619 N N . ARG A 1 87 ? -1.749 -12.558 -14.587 1.00 97.88 87 ARG A N 1
ATOM 620 C CA . ARG A 1 87 ? -0.652 -13.359 -14.035 1.00 97.88 87 ARG A CA 1
ATOM 621 C C . ARG A 1 87 ? -0.951 -13.702 -12.584 1.00 97.88 87 ARG A C 1
ATOM 623 O O . ARG A 1 87 ? -1.399 -12.846 -11.819 1.00 97.88 87 ARG A O 1
ATOM 630 N N . LEU A 1 88 ? -0.732 -14.961 -12.216 1.00 98.06 88 LEU A N 1
ATOM 631 C CA . LEU A 1 88 ? -1.023 -15.461 -10.876 1.00 98.06 88 LEU A CA 1
ATOM 632 C C . LEU A 1 88 ? -0.088 -14.805 -9.856 1.00 98.06 88 LEU A C 1
ATOM 634 O O . LEU A 1 88 ? 1.122 -14.786 -10.055 1.00 98.06 88 LEU A O 1
ATOM 638 N N . VAL A 1 89 ? -0.650 -14.291 -8.763 1.00 97.62 89 VAL A N 1
ATOM 639 C CA . VAL A 1 89 ? 0.113 -13.831 -7.593 1.00 97.62 89 VAL A CA 1
ATOM 640 C C . VAL A 1 89 ? 0.184 -14.949 -6.557 1.00 97.62 89 VAL A C 1
ATOM 642 O O . VAL A 1 89 ? 1.263 -15.289 -6.096 1.00 97.62 89 VAL A O 1
ATOM 645 N N . ALA A 1 90 ? -0.957 -15.536 -6.196 1.00 97.69 90 ALA A N 1
ATOM 646 C CA . ALA A 1 90 ? -1.026 -16.719 -5.338 1.00 97.69 90 ALA A CA 1
ATOM 647 C C . ALA A 1 90 ? -2.395 -17.384 -5.478 1.00 97.69 90 ALA A C 1
ATOM 649 O O . ALA A 1 90 ? -3.408 -16.694 -5.629 1.00 97.69 90 ALA A O 1
ATOM 650 N N . SER A 1 91 ? -2.446 -18.711 -5.385 1.00 97.50 91 SER A N 1
ATOM 651 C CA . SER A 1 91 ? -3.706 -19.457 -5.494 1.00 97.50 91 SER A CA 1
ATOM 652 C C . SER A 1 91 ? -4.519 -19.447 -4.201 1.00 97.50 91 SER A C 1
ATOM 654 O O . SER A 1 91 ? -5.733 -19.633 -4.233 1.00 97.50 91 SER A O 1
ATOM 656 N N . ASN A 1 92 ? -3.843 -19.279 -3.064 1.00 97.00 92 ASN A N 1
ATOM 657 C CA . ASN A 1 92 ? -4.405 -19.337 -1.718 1.00 97.00 92 ASN A CA 1
ATOM 658 C C . ASN A 1 92 ? -3.464 -18.644 -0.711 1.00 97.00 92 ASN A C 1
ATOM 660 O O . ASN A 1 92 ? -2.355 -18.230 -1.059 1.00 97.00 92 ASN A O 1
ATOM 664 N N . LYS A 1 93 ? -3.899 -18.519 0.549 1.00 96.62 93 LYS A N 1
ATOM 665 C CA . LYS A 1 93 ? -3.111 -17.882 1.620 1.00 96.62 93 LYS A CA 1
ATOM 666 C C . LYS A 1 93 ? -1.788 -18.591 1.924 1.00 96.62 93 LYS A C 1
ATOM 668 O O . LYS A 1 93 ? -0.820 -17.906 2.245 1.00 96.62 93 LYS A O 1
ATOM 673 N N . ASP A 1 94 ? -1.732 -19.916 1.803 1.00 96.94 94 ASP A N 1
ATOM 674 C CA . ASP A 1 94 ? -0.515 -20.687 2.089 1.00 96.94 94 ASP A CA 1
ATOM 675 C C . ASP A 1 94 ? 0.588 -20.376 1.069 1.00 96.94 94 ASP A C 1
ATOM 677 O O . ASP A 1 94 ? 1.752 -20.225 1.436 1.00 96.94 94 ASP A O 1
ATOM 681 N N . GLU A 1 95 ? 0.223 -20.201 -0.203 1.00 97.31 95 GLU A N 1
ATOM 682 C CA . GLU A 1 95 ? 1.147 -19.736 -1.244 1.00 97.31 95 GLU A CA 1
ATOM 683 C C . GLU A 1 95 ? 1.523 -18.262 -1.078 1.00 97.31 95 GLU A C 1
ATOM 685 O O . GLU A 1 95 ? 2.614 -17.861 -1.471 1.00 97.31 95 GLU A O 1
ATOM 690 N N . LEU A 1 96 ? 0.643 -17.447 -0.494 1.00 97.19 96 LEU A N 1
ATOM 691 C CA . LEU A 1 96 ? 0.842 -16.007 -0.354 1.00 97.19 96 LEU A CA 1
ATOM 692 C C . LEU A 1 96 ? 1.789 -15.636 0.805 1.00 97.19 96 LEU A C 1
ATOM 694 O O . LEU A 1 96 ? 2.524 -14.655 0.706 1.00 97.19 96 LEU A O 1
ATOM 698 N N . ILE A 1 97 ? 1.756 -16.382 1.915 1.00 95.44 97 ILE A N 1
ATOM 699 C CA . ILE A 1 97 ? 2.373 -15.979 3.195 1.00 95.44 97 ILE A CA 1
ATOM 700 C C . ILE A 1 97 ? 3.907 -16.085 3.233 1.00 95.44 97 ILE A C 1
ATOM 702 O O . ILE A 1 97 ? 4.534 -15.599 4.171 1.00 95.44 97 ILE A O 1
ATOM 706 N N . GLY A 1 98 ? 4.512 -16.736 2.238 1.00 94.38 98 GLY A N 1
ATOM 707 C CA . GLY A 1 98 ? 5.962 -16.877 2.144 1.00 94.38 98 GLY A CA 1
ATOM 708 C C . GLY A 1 98 ? 6.692 -15.537 2.009 1.00 94.38 98 GLY A C 1
ATOM 709 O O . GLY A 1 98 ? 6.086 -14.487 1.786 1.00 94.38 98 GLY A O 1
ATOM 710 N N . GLU A 1 99 ? 8.027 -15.588 2.089 1.00 95.06 99 GLU A N 1
ATOM 711 C CA . GLU A 1 99 ? 8.893 -14.422 1.850 1.00 95.06 99 GLU A CA 1
ATOM 712 C C . GLU A 1 99 ? 8.528 -13.709 0.545 1.00 95.06 99 GLU A C 1
ATOM 714 O O . GLU A 1 99 ? 8.383 -12.484 0.513 1.00 95.06 99 GLU A O 1
ATOM 719 N N . ARG A 1 100 ? 8.274 -14.514 -0.487 1.00 96.31 100 ARG A N 1
ATOM 720 C CA . ARG A 1 100 ? 7.591 -14.165 -1.729 1.00 96.31 100 ARG A CA 1
ATOM 721 C C . ARG A 1 100 ? 6.415 -15.129 -1.924 1.00 96.31 100 ARG A C 1
ATOM 723 O O . ARG A 1 100 ? 6.465 -16.241 -1.384 1.00 96.31 100 ARG A O 1
ATOM 730 N N . PRO A 1 101 ? 5.390 -14.758 -2.708 1.00 96.69 101 PRO A N 1
ATOM 731 C CA . PRO A 1 101 ? 4.335 -15.695 -3.060 1.00 96.69 101 PRO A CA 1
ATOM 732 C C . PRO A 1 101 ? 4.900 -16.879 -3.867 1.00 96.69 101 PRO A C 1
ATOM 734 O O . PRO A 1 101 ? 5.457 -16.689 -4.946 1.00 96.69 101 PRO A O 1
ATOM 737 N N . SER A 1 102 ? 4.799 -18.101 -3.342 1.00 95.50 102 SER A N 1
ATOM 738 C CA . SER A 1 102 ? 5.539 -19.271 -3.853 1.00 95.50 102 SER A CA 1
ATOM 739 C C . SER A 1 102 ? 4.993 -19.855 -5.161 1.00 95.50 102 SER A C 1
ATOM 741 O O . SER A 1 102 ? 5.692 -20.619 -5.822 1.00 95.50 102 SER A O 1
ATOM 743 N N . GLY A 1 103 ? 3.759 -19.496 -5.527 1.00 92.19 103 GLY A N 1
ATOM 744 C CA . GLY A 1 103 ? 3.094 -19.877 -6.776 1.00 92.19 103 GLY A CA 1
ATOM 745 C C . GLY A 1 103 ? 2.906 -18.718 -7.758 1.00 92.19 103 GLY A C 1
ATOM 746 O O . GLY A 1 103 ? 2.127 -18.854 -8.700 1.00 92.19 103 GLY A O 1
ATOM 747 N N . ALA A 1 104 ? 3.551 -17.569 -7.526 1.00 97.56 104 ALA A N 1
ATOM 748 C CA . ALA A 1 104 ? 3.458 -16.441 -8.445 1.00 97.56 104 ALA A CA 1
ATOM 749 C C . ALA A 1 104 ? 4.039 -16.785 -9.821 1.00 97.56 104 ALA A C 1
ATOM 751 O O . ALA A 1 104 ? 4.989 -17.554 -9.942 1.00 97.56 104 ALA A O 1
ATOM 752 N N . ASP A 1 105 ? 3.491 -16.158 -10.858 1.00 98.12 105 ASP A N 1
ATOM 753 C CA . ASP A 1 105 ? 4.086 -16.156 -12.190 1.00 98.12 105 ASP A CA 1
ATOM 754 C C . ASP A 1 105 ? 5.512 -15.576 -12.130 1.00 98.12 105 ASP A C 1
ATOM 756 O O . ASP A 1 105 ? 5.739 -14.519 -11.529 1.00 98.12 105 ASP A O 1
ATOM 760 N N . ASP A 1 106 ? 6.467 -16.257 -12.770 1.00 96.62 106 ASP A N 1
ATOM 761 C CA . ASP A 1 106 ? 7.893 -15.901 -12.758 1.00 96.62 106 ASP A CA 1
ATOM 762 C C . ASP A 1 106 ? 8.148 -14.444 -13.182 1.00 96.62 106 ASP A C 1
ATOM 764 O O . ASP A 1 106 ? 9.109 -13.821 -12.731 1.00 96.62 106 ASP A O 1
ATOM 768 N N . ALA A 1 107 ? 7.285 -13.863 -14.025 1.00 95.69 107 ALA A N 1
ATOM 769 C CA . ALA A 1 107 ? 7.426 -12.483 -14.479 1.00 95.69 107 ALA A CA 1
ATOM 770 C C . ALA A 1 107 ? 7.137 -11.437 -13.387 1.00 95.69 107 ALA A C 1
ATOM 772 O O . ALA A 1 107 ? 7.426 -10.259 -13.605 1.00 95.69 107 ALA A O 1
ATOM 773 N N . ILE A 1 108 ? 6.528 -11.833 -12.261 1.00 96.19 108 ILE A N 1
ATOM 774 C CA . ILE A 1 108 ? 6.136 -10.930 -11.166 1.00 96.19 108 ILE A CA 1
ATOM 775 C C . ILE A 1 108 ? 6.537 -11.411 -9.769 1.00 96.19 108 ILE A C 1
ATOM 777 O O . ILE A 1 108 ? 6.437 -10.632 -8.820 1.00 96.19 108 ILE A O 1
ATOM 781 N N . ALA A 1 109 ? 6.988 -12.659 -9.616 1.00 94.69 109 ALA A N 1
ATOM 782 C CA . ALA A 1 109 ? 7.347 -13.235 -8.318 1.00 94.69 109 ALA A CA 1
ATOM 783 C C . ALA A 1 109 ? 8.354 -12.358 -7.547 1.00 94.69 109 ALA A C 1
ATOM 785 O O . ALA A 1 109 ? 8.171 -12.080 -6.355 1.00 94.69 109 ALA A O 1
ATOM 786 N N . ASP A 1 110 ? 9.345 -11.819 -8.258 1.00 94.56 110 ASP A N 1
ATOM 787 C CA . ASP A 1 110 ? 10.395 -10.959 -7.705 1.00 94.56 110 ASP A CA 1
ATOM 788 C C . ASP A 1 110 ? 10.187 -9.464 -7.980 1.00 94.56 110 ASP A C 1
ATOM 790 O O . ASP A 1 110 ? 11.046 -8.665 -7.631 1.00 94.56 110 ASP A O 1
ATOM 794 N N . ASP A 1 111 ? 9.060 -9.053 -8.561 1.00 95.44 111 ASP A N 1
ATOM 795 C CA . ASP A 1 111 ? 8.704 -7.638 -8.725 1.00 95.44 111 ASP A CA 1
ATOM 796 C C . ASP A 1 111 ? 7.181 -7.496 -8.864 1.00 95.44 111 ASP A C 1
ATOM 798 O O . ASP A 1 111 ? 6.619 -7.524 -9.964 1.00 95.44 111 ASP A O 1
ATOM 802 N N . LEU A 1 112 ? 6.495 -7.401 -7.718 1.00 96.19 112 LEU A N 1
ATOM 803 C CA . LEU A 1 112 ? 5.035 -7.346 -7.677 1.00 96.19 112 LEU A CA 1
ATOM 804 C C . LEU A 1 112 ? 4.550 -6.086 -8.404 1.00 96.19 112 LEU A C 1
ATOM 806 O O . LEU A 1 112 ? 4.937 -4.982 -8.015 1.00 96.19 112 LEU A O 1
ATOM 810 N N . PRO A 1 113 ? 3.668 -6.206 -9.409 1.00 96.06 113 PRO A N 1
ATOM 811 C CA . PRO A 1 113 ? 3.358 -5.102 -10.301 1.00 96.06 113 PRO A CA 1
ATOM 812 C C . PRO A 1 113 ? 2.421 -4.068 -9.669 1.00 96.06 113 PRO A C 1
ATOM 814 O O . PRO A 1 113 ? 1.709 -4.315 -8.683 1.00 96.06 113 PRO A O 1
ATOM 817 N N . ASN A 1 114 ? 2.393 -2.889 -10.279 1.00 96.38 114 ASN A N 1
ATOM 818 C CA . ASN A 1 114 ? 1.400 -1.857 -10.004 1.00 96.38 114 ASN A CA 1
ATOM 819 C C . ASN A 1 114 ? 0.023 -2.190 -10.630 1.00 96.38 114 ASN A C 1
ATOM 821 O O . ASN A 1 114 ? -0.183 -3.267 -11.193 1.00 96.38 114 ASN A O 1
ATOM 825 N N . GLU A 1 115 ? -0.939 -1.280 -10.500 1.00 96.69 115 GLU A N 1
ATOM 826 C CA . GLU A 1 115 ? -2.317 -1.406 -10.984 1.00 96.69 115 GLU A CA 1
ATOM 827 C C . GLU A 1 115 ? -2.426 -1.616 -12.494 1.00 96.69 115 GLU A C 1
ATOM 829 O O . GLU A 1 115 ? -3.426 -2.164 -12.944 1.00 96.69 115 GLU A O 1
ATOM 834 N N . ASP A 1 116 ? -1.395 -1.247 -13.256 1.00 96.25 116 ASP A N 1
ATOM 835 C CA . ASP A 1 116 ? -1.335 -1.391 -14.710 1.00 96.25 116 ASP A CA 1
ATOM 836 C C . ASP A 1 116 ? -0.603 -2.671 -15.145 1.00 96.25 116 ASP A C 1
ATOM 838 O O . ASP A 1 116 ? -0.462 -2.944 -16.337 1.00 96.25 116 ASP A O 1
ATOM 842 N N . GLY A 1 117 ? -0.156 -3.494 -14.189 1.00 95.44 117 GLY A N 1
ATOM 843 C CA . GLY A 1 117 ? 0.601 -4.712 -14.474 1.00 95.44 117 GLY A CA 1
ATOM 844 C C . GLY A 1 117 ? 2.072 -4.446 -14.792 1.00 95.44 117 GLY A C 1
ATOM 845 O O . GLY A 1 117 ? 2.765 -5.329 -15.300 1.00 95.44 117 GLY A O 1
ATOM 846 N N . VAL A 1 118 ? 2.571 -3.244 -14.507 1.00 94.44 118 VAL A N 1
ATOM 847 C CA . VAL A 1 118 ? 3.970 -2.890 -14.749 1.00 94.44 118 VAL A CA 1
ATOM 848 C C . VAL A 1 118 ? 4.799 -3.226 -13.503 1.00 94.44 118 VAL A C 1
ATOM 850 O O . VAL A 1 118 ? 4.377 -2.862 -12.400 1.00 94.44 118 VAL A O 1
ATOM 853 N N . PRO A 1 119 ? 5.950 -3.916 -13.644 1.00 91.88 119 PRO A N 1
ATOM 854 C CA . PRO A 1 119 ? 6.863 -4.168 -12.531 1.00 91.88 119 PRO A CA 1
ATOM 855 C C . PRO A 1 119 ? 7.277 -2.860 -11.856 1.00 91.88 119 PRO A C 1
ATOM 857 O O . PRO A 1 119 ? 7.513 -1.847 -12.521 1.00 91.88 119 PRO A O 1
ATOM 860 N N . ASN A 1 120 ? 7.350 -2.860 -10.530 1.00 89.88 120 ASN A N 1
ATOM 861 C CA . ASN A 1 120 ? 7.607 -1.644 -9.786 1.00 89.88 120 ASN A CA 1
ATOM 862 C C . ASN A 1 120 ? 9.045 -1.161 -9.991 1.00 89.88 120 ASN A C 1
ATOM 864 O O . ASN A 1 120 ? 9.226 0.050 -10.009 1.00 89.88 120 ASN A O 1
ATOM 868 N N . GLN A 1 121 ? 10.045 -2.038 -10.172 1.00 91.25 121 GLN A N 1
ATOM 869 C CA . GLN A 1 121 ? 11.463 -1.638 -10.297 1.00 91.25 121 GLN A CA 1
ATOM 870 C C . GLN A 1 121 ? 11.768 -0.972 -11.635 1.00 91.25 121 GLN A C 1
ATOM 872 O O . GLN A 1 121 ? 12.773 -0.274 -11.795 1.00 91.25 121 GLN A O 1
ATOM 877 N N . GLN A 1 122 ? 10.878 -1.177 -12.601 1.00 89.50 122 GLN A N 1
ATOM 878 C CA . GLN A 1 122 ? 10.958 -0.643 -13.947 1.00 89.50 122 GLN A CA 1
ATOM 879 C C . GLN A 1 122 ? 9.575 -0.113 -14.374 1.00 89.50 122 GLN A C 1
ATOM 881 O O . GLN A 1 122 ? 8.992 -0.622 -15.332 1.00 89.50 122 GLN A O 1
ATOM 886 N N . PRO A 1 123 ? 9.035 0.914 -13.687 1.00 87.50 123 PRO A N 1
ATOM 887 C CA . PRO A 1 123 ? 7.692 1.419 -13.955 1.00 87.50 123 PRO A CA 1
ATOM 888 C C . PRO A 1 123 ? 7.622 2.174 -15.292 1.00 87.50 123 PRO A C 1
ATOM 890 O O . PRO A 1 123 ? 6.549 2.312 -15.871 1.00 87.50 123 PRO A O 1
ATOM 893 N N . ASP A 1 124 ? 8.768 2.639 -15.798 1.00 87.62 124 ASP A N 1
ATOM 894 C CA . ASP A 1 124 ? 8.941 3.156 -17.152 1.00 87.62 124 ASP A CA 1
ATOM 895 C C . ASP A 1 124 ? 10.101 2.399 -17.825 1.00 87.62 124 ASP A C 1
ATOM 897 O O . ASP A 1 124 ? 11.253 2.573 -17.421 1.00 87.62 124 ASP A O 1
ATOM 901 N N . PRO A 1 125 ? 9.848 1.559 -18.844 1.00 85.31 125 PRO A N 1
ATOM 902 C CA . PRO A 1 125 ? 10.895 0.794 -19.522 1.00 85.31 125 PRO A CA 1
ATOM 903 C C . PRO A 1 125 ? 11.871 1.664 -20.334 1.00 85.31 125 PRO A C 1
ATOM 905 O O . PRO A 1 125 ? 12.902 1.162 -20.776 1.00 85.31 125 PRO A O 1
ATOM 908 N N . SER A 1 126 ? 11.565 2.948 -20.548 1.00 90.00 126 SER A N 1
ATOM 909 C CA . SER A 1 126 ? 12.447 3.906 -21.225 1.00 90.00 126 SER A CA 1
ATOM 910 C C . SER A 1 126 ? 13.435 4.616 -20.289 1.00 90.00 126 SER A C 1
ATOM 912 O O . SER A 1 126 ? 14.318 5.331 -20.765 1.00 90.00 126 SER A O 1
ATOM 914 N N . GLN A 1 127 ? 13.312 4.419 -18.974 1.00 89.81 127 GLN A N 1
ATOM 915 C CA . GLN A 1 127 ? 14.141 5.054 -17.946 1.00 89.81 127 GLN A CA 1
ATOM 916 C C . GLN A 1 127 ? 15.039 4.033 -17.229 1.00 89.81 127 GLN A C 1
ATOM 918 O O . GLN A 1 127 ? 14.822 2.825 -17.336 1.00 89.81 127 GLN A O 1
ATOM 923 N N . PRO A 1 128 ? 16.063 4.471 -16.475 1.00 90.38 128 PRO A N 1
ATOM 924 C CA . PRO A 1 128 ? 16.766 3.588 -15.549 1.00 90.38 128 PRO A CA 1
ATOM 925 C C . PRO A 1 128 ? 15.821 2.996 -14.494 1.00 90.38 128 PRO A C 1
ATOM 927 O O . PRO A 1 128 ? 14.811 3.607 -14.141 1.00 90.38 128 PRO A O 1
ATOM 930 N N . LYS A 1 129 ? 16.190 1.829 -13.954 1.00 91.88 129 LYS A N 1
ATOM 931 C CA . LYS A 1 129 ? 15.522 1.245 -12.785 1.00 91.88 129 LYS A CA 1
ATOM 932 C C . LYS A 1 129 ? 15.501 2.230 -11.619 1.00 91.88 129 LYS A C 1
ATOM 934 O O . LYS A 1 129 ? 16.460 2.976 -11.412 1.00 91.88 129 LYS A O 1
ATOM 939 N N . VAL A 1 130 ? 14.425 2.182 -10.849 1.00 92.12 130 VAL A N 1
ATOM 940 C CA . VAL A 1 130 ? 14.204 3.024 -9.668 1.00 92.12 130 VAL A CA 1
ATOM 941 C C . VAL A 1 130 ? 14.158 2.184 -8.401 1.00 92.12 130 VAL A C 1
ATOM 943 O O . VAL A 1 130 ? 14.081 0.957 -8.456 1.00 92.12 130 VAL A O 1
ATOM 946 N N . ASP A 1 131 ? 14.211 2.864 -7.261 1.00 90.62 131 ASP A N 1
ATOM 947 C CA . ASP A 1 131 ? 14.142 2.263 -5.940 1.00 90.62 131 ASP A CA 1
ATOM 948 C C . ASP A 1 131 ? 12.811 2.528 -5.209 1.00 90.62 131 ASP A C 1
ATOM 950 O O . ASP A 1 131 ? 12.737 3.356 -4.311 1.00 90.62 131 ASP A O 1
ATOM 954 N N . ASN A 1 132 ? 11.737 1.848 -5.615 1.00 91.31 132 ASN A N 1
ATOM 955 C CA . ASN A 1 132 ? 10.406 1.817 -4.987 1.00 91.31 132 ASN A CA 1
ATOM 956 C C . ASN A 1 132 ? 10.027 0.420 -4.484 1.00 91.31 132 ASN A C 1
ATOM 958 O O . ASN A 1 132 ? 9.029 -0.173 -4.910 1.00 91.31 132 ASN A O 1
ATOM 962 N N . HIS A 1 133 ? 10.824 -0.087 -3.551 1.00 94.31 133 HIS A N 1
ATOM 963 C CA . HIS A 1 133 ? 10.554 -1.354 -2.891 1.00 94.31 133 HIS A CA 1
ATOM 964 C C . HIS A 1 133 ? 9.605 -1.198 -1.698 1.00 94.31 133 HIS A C 1
ATOM 966 O O . HIS A 1 133 ? 8.734 -2.046 -1.503 1.00 94.31 133 HIS A O 1
ATOM 972 N N . ASP A 1 134 ? 9.715 -0.107 -0.938 1.00 96.00 134 ASP A N 1
ATOM 973 C CA . ASP A 1 134 ? 8.951 0.114 0.289 1.00 96.00 134 ASP A CA 1
ATOM 974 C C . ASP A 1 134 ? 7.443 0.192 0.034 1.00 96.00 134 ASP A C 1
ATOM 976 O O . ASP A 1 134 ? 6.941 1.077 -0.669 1.00 96.00 134 ASP A O 1
ATOM 980 N N . THR A 1 135 ? 6.705 -0.711 0.680 1.00 97.81 135 THR A N 1
ATOM 981 C CA . THR A 1 135 ? 5.242 -0.790 0.615 1.00 97.81 135 THR A CA 1
ATOM 982 C C . THR A 1 135 ? 4.652 -0.846 2.016 1.00 97.81 135 THR A C 1
ATOM 984 O O . THR A 1 135 ? 5.095 -1.635 2.849 1.00 97.81 135 THR A O 1
ATOM 987 N N . LEU A 1 136 ? 3.634 -0.029 2.292 1.00 98.75 136 LEU A N 1
ATOM 988 C CA . LEU A 1 136 ? 2.974 0.003 3.599 1.00 98.75 136 LEU A CA 1
ATOM 989 C C . LEU A 1 136 ? 2.159 -1.275 3.817 1.00 98.75 136 LEU A C 1
ATOM 991 O O . LEU A 1 136 ? 1.366 -1.659 2.956 1.00 98.75 136 LEU A O 1
ATOM 995 N N . THR A 1 137 ? 2.331 -1.911 4.980 1.00 98.69 137 THR A N 1
ATOM 996 C CA . THR A 1 137 ? 1.581 -3.126 5.350 1.00 98.69 137 THR A CA 1
ATOM 997 C C . THR A 1 137 ? 1.086 -3.107 6.793 1.00 98.69 137 THR A C 1
ATOM 999 O O . THR A 1 137 ? 0.043 -3.690 7.099 1.00 98.69 137 THR A O 1
ATOM 1002 N N . GLY A 1 138 ? 1.839 -2.498 7.717 1.00 98.38 138 GLY A N 1
ATOM 1003 C CA . GLY A 1 138 ? 1.569 -2.595 9.156 1.00 98.38 138 GLY A CA 1
ATOM 1004 C C . GLY A 1 138 ? 1.653 -4.021 9.711 1.00 98.38 138 GLY A C 1
ATOM 1005 O O . GLY A 1 138 ? 1.187 -4.274 10.822 1.00 98.38 138 GLY A O 1
ATOM 1006 N N . SER A 1 139 ? 2.199 -4.961 8.938 1.00 98.50 139 SER A N 1
ATOM 1007 C CA . SER A 1 139 ? 2.012 -6.392 9.159 1.00 98.50 139 SER A CA 1
ATOM 1008 C C . SER A 1 139 ? 3.326 -7.112 9.447 1.00 98.50 139 SER A C 1
ATOM 1010 O O . SER A 1 139 ? 4.377 -6.723 8.950 1.00 98.50 139 SER A O 1
ATOM 1012 N N . ASN A 1 140 ? 3.271 -8.170 10.250 1.00 97.31 140 ASN A N 1
ATOM 1013 C CA . ASN A 1 140 ? 4.357 -9.123 10.423 1.00 97.31 140 ASN A CA 1
ATOM 1014 C C . ASN A 1 140 ? 4.420 -10.099 9.230 1.00 97.31 140 ASN A C 1
ATOM 1016 O O . ASN A 1 140 ? 3.661 -9.986 8.265 1.00 97.31 140 ASN A O 1
ATOM 1020 N N . GLN A 1 141 ? 5.334 -11.070 9.289 1.00 96.00 141 GLN A N 1
ATOM 1021 C CA . GLN A 1 141 ? 5.533 -12.046 8.211 1.00 96.00 141 GLN A CA 1
ATOM 1022 C C . GLN A 1 141 ? 4.327 -12.973 7.991 1.00 96.00 141 GLN A C 1
ATOM 1024 O O . GLN A 1 141 ? 4.229 -13.608 6.952 1.00 96.00 141 GLN A O 1
ATOM 1029 N N . GLN A 1 142 ? 3.378 -13.020 8.930 1.00 96.81 142 GLN A N 1
ATOM 1030 C CA . GLN A 1 142 ? 2.136 -13.782 8.802 1.00 96.81 142 GLN A CA 1
ATOM 1031 C C . GLN A 1 142 ? 0.949 -12.919 8.341 1.00 96.81 142 GLN A C 1
ATOM 1033 O O . GLN A 1 142 ? -0.198 -13.358 8.413 1.00 96.81 142 GLN A O 1
ATOM 1038 N N . GLY A 1 143 ? 1.196 -11.674 7.917 1.00 98.00 143 GLY A N 1
ATOM 1039 C CA . GLY A 1 143 ? 0.150 -10.746 7.487 1.00 98.00 143 GLY A CA 1
ATOM 1040 C C . GLY A 1 143 ? -0.764 -10.260 8.620 1.00 98.00 143 GLY A C 1
ATOM 1041 O O . GLY A 1 143 ? -1.871 -9.791 8.353 1.00 98.00 143 GLY A O 1
ATOM 1042 N N . ARG A 1 144 ? -0.321 -10.380 9.879 1.00 98.50 144 ARG A N 1
ATOM 1043 C CA . ARG A 1 144 ? -1.026 -9.900 11.082 1.00 98.50 144 ARG A CA 1
ATOM 1044 C C . ARG A 1 144 ? -0.410 -8.613 11.601 1.00 98.50 144 ARG A C 1
ATOM 1046 O O . ARG A 1 144 ? 0.745 -8.342 11.293 1.00 98.50 144 ARG A O 1
ATOM 1053 N N . LEU A 1 145 ? -1.128 -7.845 12.418 1.00 98.56 145 LEU A N 1
ATOM 1054 C CA . LEU A 1 145 ? -0.618 -6.587 12.967 1.00 98.56 145 LEU A CA 1
ATOM 1055 C C . LEU A 1 145 ? 0.758 -6.772 13.629 1.00 98.56 145 LEU A C 1
ATOM 1057 O O . LEU A 1 145 ? 0.917 -7.560 14.561 1.00 98.56 145 LEU A O 1
ATOM 1061 N N . SER A 1 146 ? 1.751 -6.007 13.167 1.00 97.12 146 SER A N 1
ATOM 1062 C CA . SER A 1 146 ? 3.117 -6.072 13.706 1.00 97.12 146 SER A CA 1
ATOM 1063 C C . SER A 1 146 ? 3.249 -5.410 15.082 1.00 97.12 146 SER A C 1
ATOM 1065 O O . SER A 1 146 ? 4.176 -5.715 15.828 1.00 97.12 146 SER A O 1
ATOM 1067 N N . GLY A 1 147 ? 2.354 -4.478 15.411 1.00 95.88 147 GLY A N 1
ATOM 1068 C CA . GLY A 1 147 ? 2.319 -3.770 16.687 1.00 95.88 147 GLY A CA 1
ATOM 1069 C C . GLY A 1 147 ? 1.451 -2.507 16.628 1.00 95.88 147 GLY A C 1
ATOM 1070 O O . GLY A 1 147 ? 1.122 -2.034 15.541 1.00 95.88 147 GLY A O 1
ATOM 1071 N N . PRO A 1 148 ? 1.096 -1.913 17.781 1.00 91.12 148 PRO A N 1
ATOM 1072 C CA . PRO A 1 148 ? 0.152 -0.791 17.850 1.00 91.12 148 PRO A CA 1
ATOM 1073 C C . PRO A 1 148 ? 0.677 0.514 17.228 1.00 91.12 148 PRO A C 1
ATOM 1075 O O . PRO A 1 148 ? -0.104 1.397 16.899 1.00 91.12 148 PRO A O 1
ATOM 1078 N N . THR A 1 149 ? 1.994 0.657 17.063 1.00 92.81 149 THR A N 1
ATOM 1079 C CA . THR A 1 149 ? 2.638 1.838 16.458 1.00 92.81 149 THR A CA 1
ATOM 1080 C C . THR A 1 149 ? 3.063 1.610 15.006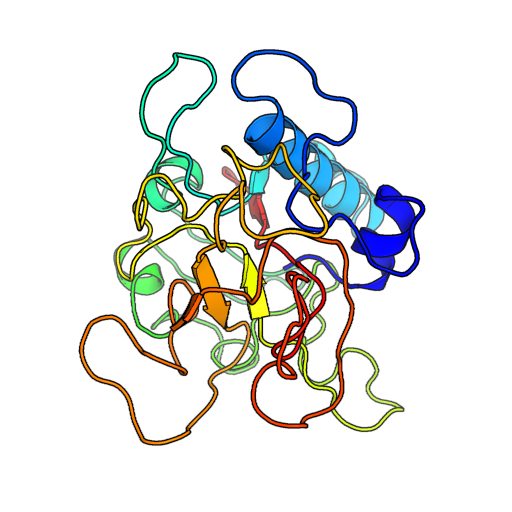 1.00 92.81 149 THR A C 1
ATOM 1082 O O . THR A 1 149 ? 3.711 2.475 14.413 1.00 92.81 149 THR A O 1
ATOM 1085 N N . ALA A 1 150 ? 2.707 0.457 14.429 1.00 96.56 150 ALA A N 1
ATOM 1086 C CA . ALA A 1 150 ? 3.122 0.028 13.097 1.00 96.56 150 ALA A CA 1
ATOM 1087 C C . ALA A 1 150 ? 2.225 0.564 11.967 1.00 96.56 150 ALA A C 1
ATOM 1089 O O . ALA A 1 150 ? 2.360 0.119 10.828 1.00 96.56 150 ALA A O 1
ATOM 1090 N N . THR A 1 151 ? 1.302 1.487 12.257 1.00 97.81 151 THR A N 1
ATOM 1091 C CA . THR A 1 151 ? 0.196 1.828 11.344 1.00 97.81 151 THR A CA 1
ATOM 1092 C C . THR A 1 151 ? -0.093 3.323 11.231 1.00 97.81 151 THR A C 1
ATOM 1094 O O . THR A 1 151 ? -1.113 3.683 10.668 1.00 97.81 151 THR A O 1
ATOM 1097 N N . CYS A 1 152 ? 0.756 4.224 11.742 1.00 97.94 152 CYS A N 1
ATOM 1098 C CA . CYS A 1 152 ? 0.505 5.676 11.665 1.00 97.94 152 CYS A CA 1
ATOM 1099 C C . CYS A 1 152 ? -0.862 6.099 12.234 1.00 97.94 152 CYS A C 1
ATOM 1101 O O . CYS A 1 152 ? -1.640 6.791 11.573 1.00 97.94 152 CYS A O 1
ATOM 1103 N N . ASN A 1 153 ? -1.155 5.668 13.466 1.00 97.44 153 ASN A N 1
ATOM 1104 C CA . ASN A 1 153 ? -2.470 5.800 14.105 1.00 97.44 153 ASN A CA 1
ATOM 1105 C C . ASN A 1 153 ? -3.594 5.216 13.233 1.00 97.44 153 ASN A C 1
ATOM 1107 O O . ASN A 1 153 ? -4.535 5.920 12.871 1.00 97.44 153 ASN A O 1
ATOM 1111 N N . ASP A 1 154 ? -3.471 3.944 12.854 1.00 98.31 154 ASP A N 1
ATOM 1112 C CA . ASP A 1 154 ? -4.456 3.236 12.021 1.00 98.31 154 ASP A CA 1
ATOM 1113 C C . ASP A 1 154 ? -4.755 3.936 10.694 1.00 98.31 154 ASP A C 1
ATOM 1115 O O . ASP A 1 154 ? -5.890 4.008 10.221 1.00 98.31 154 ASP A O 1
ATOM 1119 N N . TRP A 1 155 ? -3.676 4.419 10.087 1.00 98.69 155 TRP A N 1
ATOM 1120 C CA . TRP A 1 155 ? -3.596 5.055 8.783 1.00 98.69 155 TRP A CA 1
ATOM 1121 C C . TRP A 1 155 ? -4.334 6.391 8.716 1.00 98.69 155 TRP A C 1
ATOM 1123 O O . TRP A 1 155 ? -4.982 6.717 7.721 1.00 98.69 155 TRP A O 1
ATOM 1133 N N . THR A 1 156 ? -4.264 7.159 9.808 1.00 98.31 156 THR A N 1
ATOM 1134 C CA . THR A 1 156 ? -4.932 8.465 9.949 1.00 98.31 156 THR A CA 1
ATOM 1135 C C . THR A 1 156 ? -3.973 9.616 10.251 1.00 98.31 156 THR A C 1
ATOM 1137 O O . THR A 1 156 ? -4.417 10.738 10.502 1.00 98.31 156 THR A O 1
ATOM 1140 N N . SER A 1 157 ? -2.662 9.363 10.229 1.00 97.81 157 SER A N 1
ATOM 1141 C CA . SER A 1 157 ? -1.641 10.371 10.503 1.00 97.81 157 SER A CA 1
ATOM 1142 C C . SER A 1 157 ? -0.594 10.442 9.404 1.00 97.81 157 SER A C 1
ATOM 1144 O O . SER A 1 157 ? 0.021 9.444 9.042 1.00 97.81 157 SER A O 1
ATOM 1146 N N . ALA A 1 158 ? -0.335 11.666 8.955 1.00 97.25 158 ALA A N 1
ATOM 1147 C CA . ALA A 1 158 ? 0.760 12.027 8.064 1.00 97.25 158 ALA A CA 1
ATOM 1148 C C . ALA A 1 158 ? 1.780 12.942 8.774 1.00 97.25 158 ALA A C 1
ATOM 1150 O O . ALA A 1 158 ? 2.408 13.794 8.145 1.00 97.25 158 ALA A O 1
ATOM 1151 N N . SER A 1 159 ? 1.893 12.831 10.106 1.00 94.19 159 SER A N 1
ATOM 1152 C CA . SER A 1 159 ? 2.723 13.735 10.910 1.00 94.19 159 SER A CA 1
ATOM 1153 C C . SER A 1 159 ? 4.190 13.734 10.467 1.00 94.19 159 SER A C 1
ATOM 1155 O O . SER A 1 159 ? 4.780 12.684 10.217 1.00 94.19 159 SER A O 1
ATOM 1157 N N . GLY A 1 160 ? 4.790 14.929 10.445 1.00 90.06 160 GLY A N 1
ATOM 1158 C CA . GLY A 1 160 ? 6.217 15.172 10.202 1.00 90.06 160 GLY A CA 1
ATOM 1159 C C . GLY A 1 160 ? 7.143 14.777 11.352 1.00 90.06 160 GLY A C 1
ATOM 1160 O O . GLY A 1 160 ? 8.337 15.063 11.280 1.00 90.06 160 GLY A O 1
ATOM 1161 N N . ASP A 1 161 ? 6.617 14.138 12.396 1.00 88.12 161 ASP A N 1
ATOM 1162 C CA . ASP A 1 161 ? 7.354 13.615 13.543 1.00 88.12 161 ASP A CA 1
ATOM 1163 C C . ASP A 1 161 ? 7.144 12.095 13.714 1.00 88.12 161 ASP A C 1
ATOM 1165 O O . ASP A 1 161 ? 6.560 11.423 12.867 1.00 88.12 161 ASP A O 1
ATOM 1169 N N . ARG A 1 162 ? 7.658 11.527 14.813 1.00 88.50 162 ARG A N 1
ATOM 1170 C CA . ARG A 1 162 ? 7.524 10.091 15.136 1.00 88.50 162 ARG A CA 1
ATOM 1171 C C . ARG A 1 162 ? 6.467 9.810 16.204 1.00 88.50 162 ARG A C 1
ATOM 1173 O O . ARG A 1 162 ? 6.400 8.696 16.715 1.00 88.50 162 ARG A O 1
ATOM 1180 N N . SER A 1 163 ? 5.653 10.806 16.563 1.00 91.75 163 SER A N 1
ATOM 1181 C CA . SER A 1 163 ? 4.642 10.667 17.622 1.00 91.75 163 SER A CA 1
ATOM 1182 C C . SER A 1 163 ? 3.542 9.673 17.245 1.00 91.75 163 SER A C 1
ATOM 1184 O O . SER A 1 163 ? 2.993 9.000 18.109 1.00 91.75 163 SER A O 1
ATOM 1186 N N . SER A 1 164 ? 3.264 9.549 15.945 1.00 92.56 164 SER A N 1
ATOM 1187 C CA . SER A 1 164 ? 2.272 8.624 15.384 1.00 92.56 164 SER A CA 1
ATOM 1188 C C . SER A 1 164 ? 2.856 7.248 15.041 1.00 92.56 164 SER A C 1
ATOM 1190 O O . SER A 1 164 ? 2.193 6.434 14.406 1.00 92.56 164 SER A O 1
ATOM 1192 N N . GLY A 1 165 ? 4.098 6.981 15.456 1.00 93.25 165 GLY A N 1
ATOM 1193 C CA . GLY A 1 165 ? 4.789 5.724 15.209 1.00 93.25 165 GLY A CA 1
ATOM 1194 C C . GLY A 1 165 ? 5.604 5.701 13.917 1.00 93.25 165 GLY A C 1
ATOM 1195 O O . GLY A 1 165 ? 5.907 6.729 13.309 1.00 93.25 165 GLY A O 1
ATOM 1196 N N . LYS A 1 166 ? 6.007 4.487 13.547 1.00 95.56 166 LYS A N 1
ATOM 1197 C CA . LYS A 1 166 ? 6.789 4.175 12.352 1.00 95.56 166 LYS A CA 1
ATOM 1198 C C . LYS A 1 166 ? 6.110 2.980 11.689 1.00 95.56 166 LYS A C 1
ATOM 1200 O O . LYS A 1 166 ? 6.118 1.903 12.287 1.00 95.56 166 LYS A O 1
ATOM 1205 N N . PRO A 1 167 ? 5.481 3.150 10.519 1.00 97.06 167 PRO A N 1
ATOM 1206 C CA . PRO A 1 167 ? 4.691 2.089 9.940 1.00 97.06 167 PRO A CA 1
ATOM 1207 C C . PRO A 1 167 ? 5.580 0.931 9.503 1.00 97.06 167 PRO A C 1
ATOM 1209 O O . PRO A 1 167 ? 6.702 1.145 9.038 1.00 97.06 167 PRO A O 1
ATOM 1212 N N . ARG A 1 168 ? 5.070 -0.292 9.649 1.00 97.62 168 ARG A N 1
ATOM 1213 C CA . ARG A 1 168 ? 5.761 -1.477 9.148 1.00 97.62 168 ARG A CA 1
ATOM 1214 C C . ARG A 1 168 ? 5.620 -1.551 7.629 1.00 97.62 168 ARG A C 1
ATOM 1216 O O . ARG A 1 168 ? 4.518 -1.369 7.099 1.00 97.62 168 ARG A O 1
ATOM 1223 N N . LEU A 1 169 ? 6.740 -1.811 6.967 1.00 97.38 169 LEU A N 1
ATOM 1224 C CA . LEU A 1 169 ? 6.865 -1.925 5.522 1.00 97.38 169 LEU A CA 1
ATOM 1225 C C . LEU A 1 169 ? 7.174 -3.367 5.129 1.00 97.38 169 LEU A C 1
ATOM 1227 O O . LEU A 1 169 ? 7.846 -4.085 5.867 1.00 97.38 169 LEU A O 1
ATOM 1231 N N . GLY A 1 170 ? 6.729 -3.761 3.945 1.00 96.88 170 GLY A N 1
ATOM 1232 C CA . GLY A 1 170 ? 7.253 -4.903 3.201 1.00 96.88 170 GLY A CA 1
ATOM 1233 C C . GLY A 1 170 ? 7.808 -4.450 1.853 1.00 96.88 170 GLY A C 1
ATOM 1234 O O . GLY A 1 170 ? 7.703 -3.270 1.518 1.00 96.88 170 GLY A O 1
ATOM 1235 N N . HIS A 1 171 ? 8.404 -5.365 1.086 1.00 96.12 171 HIS A N 1
ATOM 1236 C CA . HIS A 1 171 ? 9.072 -5.011 -0.170 1.00 96.12 171 HIS A CA 1
ATOM 1237 C C . HIS A 1 171 ? 8.384 -5.547 -1.436 1.00 96.12 171 HIS A C 1
ATOM 1239 O O . HIS A 1 171 ? 8.143 -6.745 -1.582 1.00 96.12 171 HIS A O 1
ATOM 1245 N N . SER A 1 172 ? 8.132 -4.672 -2.408 1.00 95.62 172 SER A N 1
ATOM 1246 C CA . SER A 1 172 ? 7.549 -5.019 -3.715 1.00 95.62 172 SER A CA 1
ATOM 1247 C C . SER A 1 172 ? 8.420 -5.990 -4.522 1.00 95.62 172 SER A C 1
ATOM 1249 O O . SER A 1 172 ? 7.898 -6.905 -5.163 1.00 95.62 172 SER A O 1
ATOM 1251 N N . TRP A 1 173 ? 9.739 -5.869 -4.384 1.00 94.62 173 TRP A N 1
ATOM 1252 C CA . TRP A 1 173 ? 10.770 -6.754 -4.921 1.00 94.62 173 TRP A CA 1
ATOM 1253 C C . TRP A 1 173 ? 11.838 -7.026 -3.851 1.00 94.62 173 TRP A C 1
ATOM 1255 O O . TRP A 1 173 ? 12.025 -6.204 -2.950 1.00 94.62 173 TRP A O 1
ATOM 1265 N N . PRO A 1 174 ? 12.575 -8.145 -3.907 1.00 92.69 174 PRO A N 1
ATOM 1266 C CA . PRO A 1 174 ? 13.512 -8.485 -2.850 1.00 92.69 174 PRO A CA 1
ATOM 1267 C C . PRO A 1 174 ? 14.736 -7.559 -2.852 1.00 92.69 174 PRO A C 1
ATOM 1269 O O . PRO A 1 174 ? 15.342 -7.268 -3.886 1.00 92.69 174 PRO A O 1
ATOM 1272 N N . ARG A 1 175 ? 15.148 -7.131 -1.660 1.00 88.38 175 ARG A N 1
ATOM 1273 C CA . ARG A 1 175 ? 16.423 -6.459 -1.412 1.00 88.38 175 ARG A CA 1
ATOM 1274 C C . ARG A 1 175 ? 17.343 -7.442 -0.690 1.00 88.38 175 ARG A C 1
ATOM 1276 O O . ARG A 1 175 ? 17.024 -7.915 0.395 1.00 88.38 175 ARG A O 1
ATOM 1283 N N . ASN A 1 176 ? 18.499 -7.740 -1.279 1.00 74.44 176 ASN A N 1
ATOM 1284 C CA . ASN A 1 176 ? 19.451 -8.695 -0.712 1.00 74.44 176 ASN A CA 1
ATOM 1285 C C . ASN A 1 176 ? 20.640 -7.959 -0.088 1.00 74.44 176 ASN A C 1
ATOM 1287 O O . ASN A 1 176 ? 21.693 -7.792 -0.703 1.00 74.44 176 ASN A O 1
ATOM 1291 N N . PHE A 1 177 ? 20.460 -7.506 1.152 1.00 71.06 177 PHE A N 1
ATOM 1292 C CA . PHE A 1 177 ? 21.532 -6.931 1.961 1.00 71.06 177 PHE A CA 1
ATOM 1293 C C . PHE A 1 177 ? 21.634 -7.693 3.277 1.00 71.06 177 PHE A C 1
ATOM 1295 O O . PHE A 1 177 ? 20.631 -7.921 3.951 1.00 71.06 177 PHE A O 1
ATOM 1302 N N . GLY A 1 178 ? 22.850 -8.101 3.637 1.00 51.75 178 GLY A N 1
ATOM 1303 C CA . GLY A 1 178 ? 23.102 -8.809 4.887 1.00 51.75 178 GLY A CA 1
ATOM 1304 C C . GLY A 1 178 ? 23.065 -7.877 6.100 1.00 51.75 178 GLY A C 1
ATOM 1305 O O . GLY A 1 178 ? 23.626 -6.784 6.062 1.00 51.75 178 GLY A O 1
ATOM 1306 N N . GLY A 1 179 ? 22.470 -8.358 7.194 1.00 51.09 179 GLY A N 1
ATOM 1307 C CA . GLY A 1 179 ? 22.493 -7.715 8.510 1.00 51.09 179 GLY A CA 1
ATOM 1308 C C . GLY A 1 179 ? 21.096 -7.464 9.071 1.00 51.09 179 GLY A C 1
ATOM 1309 O O . GLY A 1 179 ? 20.280 -6.832 8.421 1.00 51.09 179 GLY A O 1
ATOM 1310 N N . GLY A 1 180 ? 20.845 -7.940 10.291 1.00 48.12 180 GLY A N 1
ATOM 1311 C CA . GLY A 1 180 ? 19.578 -7.784 11.010 1.00 48.12 180 GLY A CA 1
ATOM 1312 C C . GLY A 1 180 ? 19.183 -9.080 11.715 1.00 48.12 180 GLY A C 1
ATOM 1313 O O . GLY A 1 180 ? 19.251 -10.154 11.129 1.00 48.12 180 GLY A O 1
ATOM 1314 N N . GLY A 1 181 ? 18.831 -8.990 12.994 1.00 46.19 181 GLY A N 1
ATOM 1315 C CA . GLY A 1 181 ? 18.240 -10.085 13.764 1.00 46.19 181 GLY A CA 1
ATOM 1316 C C . GLY A 1 181 ? 16.802 -9.737 14.145 1.00 46.19 181 GLY A C 1
ATOM 1317 O O . GLY A 1 181 ? 16.455 -8.558 14.212 1.00 46.19 181 GLY A O 1
ATOM 1318 N N . GLY A 1 182 ? 15.977 -10.750 14.411 1.00 61.47 182 GLY A N 1
ATOM 1319 C CA . GLY A 1 182 ? 14.537 -10.585 14.654 1.00 61.47 182 GLY A CA 1
ATOM 1320 C C . GLY A 1 182 ? 13.733 -10.585 13.352 1.00 61.47 182 GLY A C 1
ATOM 1321 O O . GLY A 1 182 ? 14.137 -11.228 12.389 1.00 61.47 182 GLY A O 1
ATOM 1322 N N . ASP A 1 183 ? 12.628 -9.837 13.301 1.00 68.00 183 ASP A N 1
ATOM 1323 C CA . ASP A 1 183 ? 11.713 -9.779 12.143 1.00 68.00 183 ASP A CA 1
ATOM 1324 C C . ASP A 1 183 ? 12.279 -9.010 10.929 1.00 68.00 183 ASP A C 1
ATOM 1326 O O . ASP A 1 183 ? 11.543 -8.641 10.017 1.00 68.00 183 ASP A O 1
ATOM 1330 N N . PHE A 1 184 ? 13.576 -8.706 10.906 1.00 81.50 184 PHE A N 1
ATOM 1331 C CA . PHE A 1 184 ? 14.212 -8.005 9.794 1.00 81.50 184 PHE A CA 1
ATOM 1332 C C . PHE A 1 184 ? 14.438 -8.967 8.622 1.00 81.50 184 PHE A C 1
ATOM 1334 O O . PHE A 1 184 ? 15.271 -9.867 8.710 1.00 81.50 184 PHE A O 1
ATOM 1341 N N . ASN A 1 185 ? 13.704 -8.773 7.526 1.00 88.88 185 ASN A N 1
ATOM 1342 C CA . ASN A 1 185 ? 13.856 -9.563 6.306 1.00 88.88 185 ASN A CA 1
ATOM 1343 C C . ASN A 1 185 ? 13.643 -8.690 5.061 1.00 88.88 185 ASN A C 1
ATOM 1345 O O . ASN A 1 185 ? 12.519 -8.474 4.617 1.00 88.88 185 ASN A O 1
ATOM 1349 N N . MET A 1 186 ? 14.741 -8.236 4.461 1.00 90.19 186 MET A N 1
ATOM 1350 C CA . MET A 1 186 ? 14.724 -7.337 3.301 1.00 90.19 186 MET A CA 1
ATOM 1351 C C . MET A 1 186 ? 14.232 -8.000 2.000 1.00 90.19 186 MET A C 1
ATOM 1353 O O . MET A 1 186 ? 14.054 -7.315 0.995 1.00 90.19 186 MET A O 1
ATOM 1357 N N . ALA A 1 187 ? 13.965 -9.305 1.985 1.00 93.06 187 ALA A N 1
ATOM 1358 C CA . ALA A 1 187 ? 13.336 -9.972 0.848 1.00 93.06 187 ALA A CA 1
ATOM 1359 C C . ALA A 1 187 ? 11.805 -10.096 0.992 1.00 93.06 187 ALA A C 1
ATOM 1361 O O . ALA A 1 187 ? 11.107 -10.340 0.006 1.00 93.06 187 ALA A O 1
ATOM 1362 N N . HIS A 1 188 ? 11.264 -9.885 2.198 1.00 95.56 188 HIS A N 1
ATOM 1363 C CA . HIS A 1 188 ? 9.883 -10.234 2.518 1.00 95.56 188 HIS A CA 1
ATOM 1364 C C . HIS A 1 188 ? 8.862 -9.204 2.024 1.00 95.56 188 HIS A C 1
ATOM 1366 O O . HIS A 1 188 ? 8.897 -8.027 2.396 1.00 95.56 188 HIS A O 1
ATOM 1372 N N . TRP A 1 189 ? 7.863 -9.660 1.267 1.00 96.94 189 TRP A N 1
ATOM 1373 C CA . TRP A 1 189 ? 6.894 -8.757 0.636 1.00 96.94 189 TRP A CA 1
ATOM 1374 C C . TRP A 1 189 ? 5.921 -8.080 1.612 1.00 96.94 189 TRP A C 1
ATOM 1376 O O . TRP A 1 189 ? 5.489 -6.955 1.365 1.00 96.94 189 TRP A O 1
ATOM 1386 N N . MET A 1 190 ? 5.619 -8.737 2.740 1.00 97.19 190 MET A N 1
ATOM 1387 C CA . MET A 1 190 ? 4.775 -8.179 3.812 1.00 97.19 190 MET A CA 1
ATOM 1388 C C . MET A 1 190 ? 5.519 -7.419 4.914 1.00 97.19 190 MET A C 1
ATOM 1390 O O . MET A 1 190 ? 4.928 -6.526 5.513 1.00 97.19 190 MET A O 1
ATOM 1394 N N . SER A 1 191 ? 6.754 -7.801 5.258 1.00 96.25 191 SER A N 1
ATOM 1395 C CA . SER A 1 191 ? 7.391 -7.357 6.506 1.00 96.25 191 SER A CA 1
ATOM 1396 C C . SER A 1 191 ? 8.913 -7.408 6.426 1.00 96.25 191 SER A C 1
ATOM 1398 O O . SER A 1 191 ? 9.523 -8.445 6.681 1.00 96.25 191 SER A O 1
ATOM 1400 N N . ALA A 1 192 ? 9.515 -6.262 6.136 1.00 94.38 192 ALA A N 1
ATOM 1401 C CA . ALA A 1 192 ? 10.950 -6.090 5.998 1.00 94.38 192 ALA A CA 1
ATOM 1402 C C . ALA A 1 192 ? 11.540 -5.215 7.107 1.00 94.38 192 ALA A C 1
ATOM 1404 O O . ALA A 1 192 ? 12.353 -5.689 7.905 1.00 94.38 192 ALA A O 1
ATOM 1405 N N . HIS A 1 193 ? 11.092 -3.962 7.206 1.00 93.38 193 HIS A N 1
ATOM 1406 C CA . HIS A 1 193 ? 11.547 -3.008 8.216 1.00 93.38 193 HIS A CA 1
ATOM 1407 C C . HIS A 1 193 ? 10.472 -1.961 8.538 1.00 93.38 193 HIS A C 1
ATOM 1409 O O . HIS A 1 193 ? 9.399 -1.940 7.942 1.00 93.38 193 HIS A O 1
ATOM 1415 N N . ASP A 1 194 ? 10.753 -1.081 9.498 1.00 94.62 194 ASP A N 1
ATOM 1416 C CA . ASP A 1 194 ? 9.876 0.054 9.799 1.00 94.62 194 ASP A CA 1
ATOM 1417 C C . ASP A 1 194 ? 10.313 1.285 8.999 1.00 94.62 194 ASP A C 1
ATOM 1419 O O . ASP A 1 194 ? 11.516 1.549 8.879 1.00 94.62 194 ASP A O 1
ATOM 1423 N N . ALA A 1 195 ? 9.358 2.085 8.523 1.00 94.94 195 ALA A N 1
ATOM 1424 C CA . ALA A 1 195 ? 9.640 3.348 7.843 1.00 94.94 195 ALA A CA 1
ATOM 1425 C C . ALA A 1 195 ? 10.247 4.400 8.790 1.00 94.94 195 ALA A C 1
ATOM 1427 O O . ALA A 1 195 ? 10.294 4.230 10.009 1.00 94.94 195 ALA A O 1
ATOM 1428 N N . ALA A 1 196 ? 10.694 5.538 8.258 1.00 95.25 196 ALA A N 1
ATOM 1429 C CA . ALA A 1 196 ? 11.330 6.579 9.072 1.00 95.25 196 ALA A CA 1
ATOM 1430 C C . ALA A 1 196 ? 10.332 7.361 9.962 1.00 95.25 196 ALA A C 1
ATOM 1432 O O . ALA A 1 196 ? 10.709 7.883 11.021 1.00 95.25 196 ALA A O 1
ATOM 1433 N N . GLY A 1 197 ? 9.066 7.400 9.541 1.00 96.56 197 GLY A N 1
ATOM 1434 C CA . GLY A 1 197 ? 7.913 7.998 10.214 1.00 96.56 197 GLY A CA 1
ATOM 1435 C C . GLY A 1 197 ? 6.685 7.948 9.297 1.00 96.56 197 GLY A C 1
ATOM 1436 O O . GLY A 1 197 ? 6.612 7.078 8.430 1.00 96.56 197 GLY A O 1
ATOM 1437 N N . CYS A 1 198 ? 5.734 8.862 9.490 1.00 97.88 198 CYS A N 1
ATOM 1438 C CA . CYS A 1 198 ? 4.441 8.851 8.802 1.00 97.88 198 CYS A CA 1
ATOM 1439 C C . CYS A 1 198 ? 4.263 9.944 7.742 1.00 97.88 198 CYS A C 1
ATOM 1441 O O . CYS A 1 198 ? 3.238 9.946 7.059 1.00 97.88 198 CYS A O 1
ATOM 1443 N N . SER A 1 199 ? 5.198 10.886 7.590 1.00 98.12 199 SER A N 1
ATOM 1444 C CA . SER A 1 199 ? 4.990 11.985 6.648 1.00 98.12 199 SER A CA 1
ATOM 1445 C C . SER A 1 199 ? 5.017 11.515 5.190 1.00 98.12 199 SER A C 1
ATOM 1447 O O . SER A 1 199 ? 5.639 10.495 4.870 1.00 98.12 199 SER A O 1
ATOM 1449 N N . PRO A 1 200 ? 4.336 12.231 4.282 1.00 98.00 200 PRO A N 1
ATOM 1450 C CA . PRO A 1 200 ? 4.460 11.985 2.855 1.00 98.00 200 PRO A CA 1
ATOM 1451 C C . PRO A 1 200 ? 5.910 12.223 2.428 1.00 98.00 200 PRO A C 1
ATOM 1453 O O . PRO A 1 200 ? 6.522 13.222 2.809 1.00 98.00 200 PRO A O 1
ATOM 1456 N N . SER A 1 201 ? 6.477 11.293 1.668 1.00 97.12 201 SER A N 1
ATOM 1457 C CA . SER A 1 201 ? 7.796 11.454 1.063 1.00 97.12 201 SER A CA 1
ATOM 1458 C C . SER A 1 201 ? 7.971 10.486 -0.095 1.00 97.12 201 SER A C 1
ATOM 1460 O O . SER A 1 201 ? 7.397 9.398 -0.099 1.00 97.12 201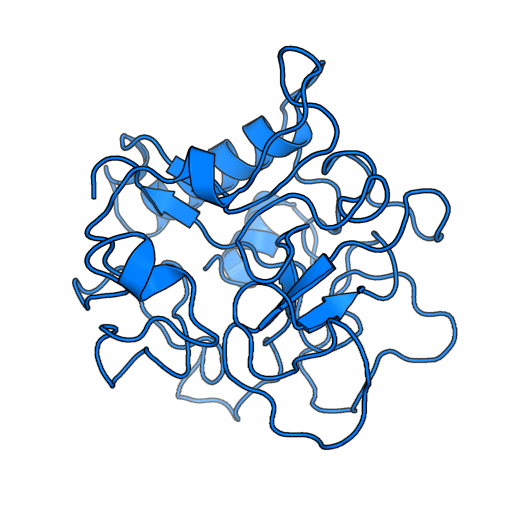 SER A O 1
ATOM 1462 N N . VAL A 1 202 ? 8.807 10.878 -1.055 1.00 96.44 202 VAL A N 1
ATOM 1463 C CA . VAL A 1 202 ? 9.211 10.051 -2.192 1.00 96.44 202 VAL A CA 1
ATOM 1464 C C . VAL A 1 202 ? 10.733 9.987 -2.229 1.00 96.44 202 VAL A C 1
ATOM 1466 O O . VAL A 1 202 ? 11.395 11.024 -2.279 1.00 96.44 202 VAL A O 1
ATOM 1469 N N . ASN A 1 203 ? 11.293 8.782 -2.247 1.00 95.00 203 ASN A N 1
ATOM 1470 C CA . ASN A 1 203 ? 12.696 8.546 -2.567 1.00 95.00 203 ASN A CA 1
ATOM 1471 C C . ASN A 1 203 ? 12.781 7.342 -3.502 1.00 95.00 203 ASN A C 1
ATOM 1473 O O . ASN A 1 203 ? 12.417 6.245 -3.109 1.00 95.00 203 ASN A O 1
ATOM 1477 N N . LEU A 1 204 ? 13.221 7.567 -4.739 1.00 93.31 204 LEU A N 1
ATOM 1478 C CA . LEU A 1 204 ? 13.329 6.538 -5.781 1.00 93.31 204 LEU A CA 1
ATOM 1479 C C . LEU A 1 204 ? 14.781 6.242 -6.165 1.00 93.31 204 LEU A C 1
ATOM 1481 O O . LEU A 1 204 ? 15.036 5.587 -7.175 1.00 93.31 204 LEU A O 1
ATOM 1485 N N . VAL A 1 205 ? 15.732 6.793 -5.414 1.00 89.75 205 VAL A N 1
ATOM 1486 C CA . VAL A 1 205 ? 17.159 6.607 -5.652 1.00 89.75 205 VAL A CA 1
ATOM 1487 C C . VAL A 1 205 ? 17.670 5.583 -4.657 1.00 89.75 205 VAL A C 1
ATOM 1489 O O . VAL A 1 205 ? 17.451 5.734 -3.457 1.00 89.75 205 VAL A O 1
ATOM 1492 N N . ASP A 1 206 ? 18.411 4.594 -5.156 1.00 84.56 206 ASP A N 1
ATOM 1493 C CA . ASP A 1 206 ? 19.095 3.617 -4.313 1.00 84.56 206 ASP A CA 1
ATOM 1494 C C . ASP A 1 206 ? 20.265 4.284 -3.568 1.00 84.56 206 ASP A C 1
ATOM 1496 O O . ASP A 1 206 ? 21.414 4.285 -4.014 1.00 84.56 206 ASP A O 1
ATOM 1500 N N . ALA A 1 207 ? 19.941 4.941 -2.456 1.00 80.94 207 ALA A N 1
ATOM 1501 C CA . ALA A 1 207 ? 20.873 5.673 -1.601 1.00 80.94 207 ALA A CA 1
ATOM 1502 C C . ALA A 1 207 ? 21.137 4.946 -0.268 1.00 80.94 207 ALA A C 1
ATOM 1504 O O . ALA A 1 207 ? 21.734 5.519 0.646 1.00 80.94 207 ALA A O 1
ATOM 1505 N N . GLY A 1 208 ? 20.693 3.689 -0.154 1.00 81.81 208 GLY A N 1
ATOM 1506 C CA . GLY A 1 208 ? 20.623 2.958 1.106 1.00 81.81 208 GLY A CA 1
ATOM 1507 C C . GLY A 1 208 ? 19.437 3.399 1.968 1.00 81.81 208 GLY A C 1
ATOM 1508 O O . GLY A 1 208 ? 18.422 3.867 1.465 1.00 81.81 208 GLY A O 1
ATOM 1509 N N . GLY A 1 209 ? 19.562 3.228 3.287 1.00 82.75 209 GLY A N 1
ATOM 1510 C CA . GLY A 1 209 ? 18.492 3.553 4.231 1.00 82.75 209 GLY A CA 1
ATOM 1511 C C . GLY A 1 209 ? 18.172 5.055 4.340 1.00 82.75 209 GLY A C 1
ATOM 1512 O O . GLY A 1 209 ? 18.907 5.904 3.829 1.00 82.75 209 GLY A O 1
ATOM 1513 N N . PRO A 1 210 ? 17.097 5.411 5.067 1.00 86.69 210 PRO A N 1
ATOM 1514 C CA . PRO A 1 210 ? 16.663 6.796 5.210 1.00 86.69 210 PRO A CA 1
ATOM 1515 C C . PRO A 1 210 ? 17.736 7.684 5.856 1.00 86.69 210 PRO A C 1
ATOM 1517 O O . PRO A 1 210 ? 18.415 7.283 6.804 1.00 86.69 210 PRO A O 1
ATOM 1520 N N . GLN A 1 211 ? 17.841 8.933 5.386 1.00 87.38 211 GLN A N 1
ATOM 1521 C CA . GLN A 1 211 ? 18.737 9.938 5.968 1.00 87.38 211 GLN A CA 1
ATOM 1522 C C . GLN A 1 211 ? 18.437 10.178 7.456 1.00 87.38 211 GLN A C 1
ATOM 1524 O O . GLN A 1 211 ? 17.288 10.098 7.905 1.00 87.38 211 GLN A O 1
ATOM 1529 N N . GLN A 1 212 ? 19.468 10.534 8.232 1.00 89.19 212 GLN A N 1
ATOM 1530 C CA . GLN A 1 212 ? 19.299 10.847 9.651 1.00 89.19 212 GLN A CA 1
ATOM 1531 C C . GLN A 1 212 ? 18.263 11.962 9.836 1.00 89.19 212 GLN A C 1
ATOM 1533 O O . GLN A 1 212 ? 18.356 13.029 9.239 1.00 89.19 212 GLN A O 1
ATOM 1538 N N . GLY A 1 213 ? 17.277 11.712 10.697 1.00 90.88 213 GLY A N 1
ATOM 1539 C CA . GLY A 1 213 ? 16.219 12.675 10.988 1.00 90.88 213 GLY A CA 1
ATOM 1540 C C . GLY A 1 213 ? 15.003 12.580 10.069 1.00 90.88 213 GLY A C 1
ATOM 1541 O O . GLY A 1 213 ? 13.969 13.108 10.464 1.00 90.88 213 GLY A O 1
ATOM 1542 N N . ALA A 1 214 ? 15.061 11.842 8.954 1.00 94.06 214 ALA A N 1
ATOM 1543 C CA . ALA A 1 214 ? 13.918 11.649 8.062 1.00 94.06 214 ALA A CA 1
ATOM 1544 C C . ALA A 1 214 ? 12.693 11.084 8.801 1.00 94.06 214 ALA A C 1
ATOM 1546 O O . ALA A 1 214 ? 12.822 10.241 9.693 1.00 94.06 214 ALA A O 1
ATOM 1547 N N . THR A 1 215 ? 11.504 11.554 8.434 1.00 96.50 215 THR A N 1
ATOM 1548 C CA . THR A 1 215 ? 10.226 11.169 9.060 1.00 96.50 215 THR A CA 1
ATOM 1549 C C . THR A 1 215 ? 9.199 10.665 8.057 1.00 96.50 215 THR A C 1
ATOM 1551 O O . THR A 1 215 ? 8.053 10.434 8.430 1.00 96.50 215 THR A O 1
ATOM 1554 N N . GLY A 1 216 ? 9.604 10.475 6.802 1.00 96.94 216 GLY A N 1
ATOM 1555 C CA . GLY A 1 216 ? 8.693 10.100 5.737 1.00 96.94 216 GLY A CA 1
ATOM 1556 C C . GLY A 1 216 ? 8.576 8.597 5.522 1.00 96.94 216 GLY A C 1
ATOM 1557 O O . GLY A 1 216 ? 9.511 7.836 5.795 1.00 96.94 216 GLY A O 1
ATOM 1558 N N . VAL A 1 217 ? 7.425 8.181 4.998 1.00 96.94 217 VAL A N 1
ATOM 1559 C CA . VAL A 1 217 ? 7.131 6.772 4.700 1.00 96.94 217 VAL A CA 1
ATOM 1560 C C . VAL A 1 217 ? 7.978 6.216 3.557 1.00 96.94 217 VAL A C 1
ATOM 1562 O O . VAL A 1 217 ? 8.326 5.045 3.585 1.00 96.94 217 VAL A O 1
ATOM 1565 N N . GLY A 1 218 ? 8.334 7.043 2.571 1.00 95.06 218 GLY A N 1
ATOM 1566 C CA . GLY A 1 218 ? 9.114 6.643 1.398 1.00 95.06 218 GLY A CA 1
ATOM 1567 C C . GLY A 1 218 ? 10.615 6.866 1.542 1.00 95.06 218 GLY A C 1
ATOM 1568 O O . GLY A 1 218 ? 11.355 6.669 0.588 1.00 95.06 218 GLY A O 1
ATOM 1569 N N . SER A 1 219 ? 11.097 7.315 2.707 1.00 93.12 219 SER A N 1
ATOM 1570 C CA . SER A 1 219 ? 12.489 7.756 2.860 1.00 93.12 219 SER A CA 1
ATOM 1571 C C . SER A 1 219 ? 13.535 6.648 2.656 1.00 93.12 219 SER A C 1
ATOM 1573 O O . SER A 1 219 ? 14.687 6.991 2.399 1.00 93.12 219 SER A O 1
ATOM 1575 N N . GLY A 1 220 ? 13.156 5.369 2.776 1.00 88.56 220 GLY A N 1
ATOM 1576 C CA . GLY A 1 220 ? 14.031 4.205 2.585 1.00 88.56 220 GLY A CA 1
ATOM 1577 C C . GLY A 1 220 ? 14.108 3.664 1.153 1.00 88.56 220 GLY A C 1
ATOM 1578 O O . GLY A 1 220 ? 15.010 2.880 0.880 1.00 88.56 220 GLY A O 1
ATOM 1579 N N . GLY A 1 221 ? 13.233 4.120 0.250 1.00 91.62 221 GLY A N 1
ATOM 1580 C CA . GLY A 1 221 ? 13.147 3.618 -1.125 1.00 91.62 221 GLY A CA 1
ATOM 1581 C C . GLY A 1 221 ? 11.708 3.306 -1.528 1.00 91.62 221 GLY A C 1
ATOM 1582 O O . GLY A 1 221 ? 11.319 2.149 -1.682 1.00 91.62 221 GLY A O 1
ATOM 1583 N N . GLY A 1 222 ? 10.896 4.349 -1.693 1.00 94.31 222 GLY A N 1
ATOM 1584 C CA . GLY A 1 222 ? 9.502 4.248 -2.102 1.00 94.31 222 GLY A CA 1
ATOM 1585 C C . GLY A 1 222 ? 8.744 5.559 -1.948 1.00 94.31 222 GLY A C 1
ATOM 1586 O O . GLY A 1 222 ? 9.310 6.651 -2.000 1.00 94.31 222 GLY A O 1
ATOM 1587 N N . TYR A 1 223 ? 7.426 5.446 -1.799 1.00 96.44 223 TYR A N 1
ATOM 1588 C CA . TYR A 1 223 ? 6.512 6.595 -1.789 1.00 96.44 223 TYR A CA 1
ATOM 1589 C C . TYR A 1 223 ? 5.241 6.388 -0.954 1.00 96.44 223 TYR A C 1
ATOM 1591 O O . TYR A 1 223 ? 4.259 7.114 -1.109 1.00 96.44 223 TYR A O 1
ATOM 1599 N N . GLY A 1 224 ? 5.226 5.366 -0.093 1.00 96.12 224 GLY A N 1
ATOM 1600 C CA . GLY A 1 224 ? 4.021 4.982 0.643 1.00 96.12 224 GLY A CA 1
ATOM 1601 C C . GLY A 1 224 ? 2.972 4.294 -0.234 1.00 96.12 224 GLY A C 1
ATOM 1602 O O . GLY A 1 224 ? 1.780 4.536 -0.061 1.00 96.12 224 GLY A O 1
ATOM 1603 N N . GLY A 1 225 ? 3.402 3.469 -1.196 1.00 97.69 225 GLY A N 1
ATOM 1604 C CA . GLY A 1 225 ? 2.502 2.613 -1.972 1.00 97.69 225 GLY A CA 1
ATOM 1605 C C . GLY A 1 225 ? 1.822 1.551 -1.100 1.00 97.69 225 GLY A C 1
ATOM 1606 O O . GLY A 1 225 ? 2.307 1.219 -0.014 1.00 97.69 225 GLY A O 1
ATOM 1607 N N . ILE A 1 226 ? 0.700 1.011 -1.583 1.00 98.69 226 ILE A N 1
ATOM 1608 C CA . ILE A 1 226 ? -0.070 -0.046 -0.907 1.00 98.69 226 ILE A CA 1
ATOM 1609 C C . ILE A 1 226 ? -0.390 -1.199 -1.864 1.00 98.69 226 ILE A C 1
ATOM 1611 O O . ILE A 1 226 ? -0.526 -1.014 -3.078 1.00 98.69 226 ILE A O 1
ATOM 1615 N N . TYR A 1 227 ? -0.544 -2.410 -1.326 1.00 98.62 227 TYR A N 1
ATOM 1616 C CA . TYR A 1 227 ? -1.115 -3.526 -2.080 1.00 98.62 227 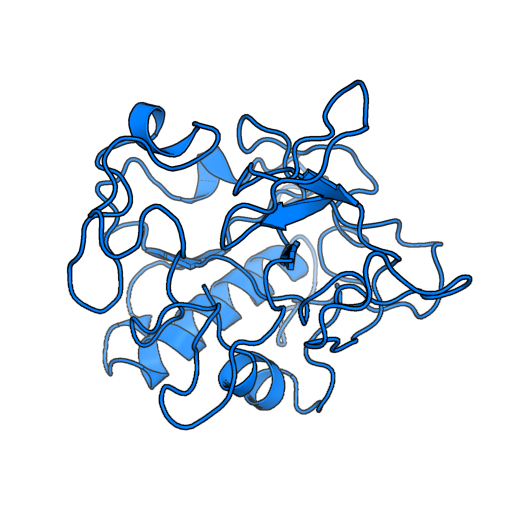TYR A CA 1
ATOM 1617 C C . TYR A 1 227 ? -2.641 -3.479 -2.030 1.00 98.62 227 TYR A C 1
ATOM 1619 O O . TYR A 1 227 ? -3.221 -3.245 -0.973 1.00 98.62 227 TYR A O 1
ATOM 1627 N N . CYS A 1 228 ? -3.279 -3.763 -3.163 1.00 98.56 228 CYS A N 1
ATOM 1628 C CA . CYS A 1 228 ? -4.727 -3.781 -3.319 1.00 98.56 228 CYS A CA 1
ATOM 1629 C C . CYS A 1 228 ? -5.154 -5.152 -3.837 1.00 98.56 228 CYS A C 1
ATOM 1631 O O . CYS A 1 228 ? -4.694 -5.572 -4.896 1.00 98.56 228 CYS A O 1
ATOM 1633 N N . PHE A 1 229 ? -6.037 -5.824 -3.105 1.00 98.38 229 PHE A N 1
ATOM 1634 C CA . PHE A 1 229 ? -6.570 -7.136 -3.453 1.00 98.38 229 PHE A CA 1
ATOM 1635 C C . PHE A 1 229 ? -8.075 -7.040 -3.685 1.00 98.38 229 PHE A C 1
ATOM 1637 O O . PHE A 1 229 ? -8.800 -6.457 -2.876 1.00 98.38 229 PHE A O 1
ATOM 1644 N N . ALA A 1 230 ? -8.555 -7.628 -4.776 1.00 97.00 230 ALA A N 1
ATOM 1645 C CA . ALA A 1 230 ? -9.978 -7.868 -4.955 1.00 97.00 230 ALA A CA 1
ATOM 1646 C C . ALA A 1 230 ? -10.372 -9.134 -4.179 1.00 97.00 230 ALA A C 1
ATOM 1648 O O . ALA A 1 230 ? -9.746 -10.178 -4.341 1.00 97.00 230 ALA A O 1
ATOM 1649 N N . LEU A 1 231 ? -11.430 -9.054 -3.367 1.00 94.00 231 LEU A N 1
ATOM 1650 C CA . LEU A 1 231 ? -12.003 -10.208 -2.651 1.00 94.00 231 LEU A CA 1
ATOM 1651 C C . LEU A 1 231 ? -12.625 -11.243 -3.596 1.00 94.00 231 LEU A C 1
ATOM 1653 O O . LEU A 1 231 ? -12.770 -12.410 -3.244 1.00 94.00 231 LEU A O 1
ATOM 1657 N N . THR A 1 232 ? -13.042 -10.795 -4.779 1.00 80.38 232 THR A N 1
ATOM 1658 C CA . THR A 1 232 ? -13.567 -11.644 -5.851 1.00 80.38 232 THR A CA 1
ATOM 1659 C C . THR A 1 232 ? -12.871 -11.234 -7.152 1.00 80.38 232 THR A C 1
ATOM 1661 O O . THR A 1 232 ? -13.345 -10.329 -7.858 1.00 80.38 232 THR A O 1
ATOM 1664 N N . PRO A 1 233 ? -11.670 -11.785 -7.387 1.00 64.75 233 PRO A N 1
ATOM 1665 C CA . PRO A 1 233 ? -10.845 -11.473 -8.548 1.00 64.75 233 PRO A CA 1
ATOM 1666 C C . PRO A 1 233 ? -11.476 -11.911 -9.870 1.00 64.75 233 PRO A C 1
ATOM 1668 O O . PRO A 1 233 ? -12.422 -12.726 -9.878 1.00 64.75 233 PRO A O 1
#

Organism: Sorangium cellulosum (NCBI:txid56)

InterPro domains:
  IPR016186 C-type lectin-like/link domain superfamily [G3DSA:3.10.100.10] (9-205)
  IPR016187 C-type lectin fold [SSF56436] (21-199)

Radius of gyration: 15.74 Å; chains: 1; bounding box: 40×37×39 Å